Protein AF-A0A2E0NCT2-F1 (afdb_monomer_lite)

Sequence (193 aa):
MASAIIIIVNSLIISSDYIVISWRRGMRSNWHRALLVSFVLIMSSLAGCIGTDDDDELEEGQYGTVMVSTYHVGEIVKAITGDTVNVQMMSQNNIPVHDYTPALEDIVRLGDADLFLYHGLGLEPWVDSTLEGLGSDAPAYAMVHTMPTGEISLDYETMLVDKLCDSLSSPSATVIHMLAEHAEDAEELHGDD

Structure (mmCIF, N/CA/C/O backbone):
data_AF-A0A2E0NCT2-F1
#
_entry.id   AF-A0A2E0NCT2-F1
#
loop_
_atom_site.group_PDB
_atom_site.id
_atom_site.type_symbol
_atom_site.label_atom_id
_atom_site.label_alt_id
_atom_site.label_comp_id
_atom_site.label_asym_id
_atom_site.label_entity_id
_atom_site.label_seq_id
_atom_site.pdbx_PDB_ins_code
_atom_site.Cartn_x
_atom_site.Cartn_y
_atom_site.Cartn_z
_atom_site.occupancy
_atom_site.B_iso_or_equiv
_atom_site.auth_seq_id
_atom_site.auth_comp_id
_atom_site.auth_asym_id
_atom_site.auth_atom_id
_atom_site.pdbx_PDB_model_num
ATOM 1 N N . MET A 1 1 ? -35.248 39.992 80.273 1.00 54.47 1 MET A N 1
ATOM 2 C CA . MET A 1 1 ? -34.996 38.910 79.291 1.00 54.47 1 MET A CA 1
ATOM 3 C C . MET A 1 1 ? -35.381 39.281 77.849 1.00 54.47 1 MET A C 1
ATOM 5 O O . MET A 1 1 ? -34.760 38.752 76.942 1.00 54.47 1 MET A O 1
ATOM 9 N N . ALA A 1 2 ? -36.301 40.228 77.602 1.00 50.19 2 ALA A N 1
ATOM 10 C CA . ALA A 1 2 ? -36.718 40.607 76.240 1.00 50.19 2 ALA A CA 1
ATOM 11 C C . ALA A 1 2 ? -35.660 41.356 75.385 1.00 50.19 2 ALA A C 1
ATOM 13 O O . ALA A 1 2 ? -35.602 41.144 74.179 1.00 50.19 2 ALA A O 1
ATOM 14 N N . SER A 1 3 ? -34.775 42.177 75.972 1.00 54.31 3 SER A N 1
ATOM 15 C CA . SER A 1 3 ? -33.798 42.971 75.190 1.00 54.31 3 SER A CA 1
ATOM 16 C C . SER A 1 3 ? -32.629 42.174 74.597 1.00 54.31 3 SER A C 1
ATOM 18 O O . SER A 1 3 ? -32.049 42.610 73.609 1.00 54.31 3 SER A O 1
ATOM 20 N N . ALA A 1 4 ? -32.283 41.008 75.153 1.00 52.19 4 ALA A N 1
ATOM 21 C CA . ALA A 1 4 ? -31.179 40.186 74.640 1.00 52.19 4 ALA A CA 1
ATOM 22 C C . ALA A 1 4 ? -31.567 39.405 73.370 1.00 52.19 4 ALA A C 1
ATOM 24 O O . ALA A 1 4 ? -30.729 39.166 72.506 1.00 52.19 4 ALA A O 1
ATOM 25 N N . ILE A 1 5 ? -32.850 39.059 73.223 1.00 54.47 5 ILE A N 1
ATOM 26 C CA . ILE A 1 5 ? -33.364 38.289 72.081 1.00 54.47 5 ILE A CA 1
ATOM 27 C C . ILE A 1 5 ? -33.451 39.170 70.824 1.00 54.47 5 ILE A C 1
ATOM 29 O O . ILE A 1 5 ? -33.100 38.725 69.736 1.00 54.47 5 ILE A O 1
ATOM 33 N N . ILE A 1 6 ? -33.822 40.446 70.969 1.00 55.72 6 ILE A N 1
ATOM 34 C CA . ILE A 1 6 ? -33.951 41.383 69.839 1.00 55.72 6 ILE A CA 1
ATOM 35 C C . ILE A 1 6 ? -32.588 41.681 69.189 1.00 55.72 6 ILE A C 1
ATOM 37 O O . ILE A 1 6 ? -32.499 41.760 67.967 1.00 55.72 6 ILE A O 1
ATOM 41 N N . ILE A 1 7 ? -31.511 41.784 69.976 1.00 57.84 7 ILE A N 1
ATOM 42 C CA . ILE A 1 7 ? -30.158 42.060 69.456 1.00 57.84 7 ILE A CA 1
ATOM 43 C C . ILE A 1 7 ? -29.612 40.863 68.660 1.00 57.84 7 ILE A C 1
ATOM 45 O O . ILE A 1 7 ? -28.997 41.050 67.612 1.00 57.84 7 ILE A O 1
ATOM 49 N N . ILE A 1 8 ? -29.880 39.633 69.112 1.00 57.81 8 ILE A N 1
ATOM 50 C CA . ILE A 1 8 ? -29.436 38.410 68.424 1.00 57.81 8 ILE A CA 1
ATOM 51 C C . ILE A 1 8 ? -30.185 38.234 67.095 1.00 57.81 8 ILE A C 1
ATOM 53 O O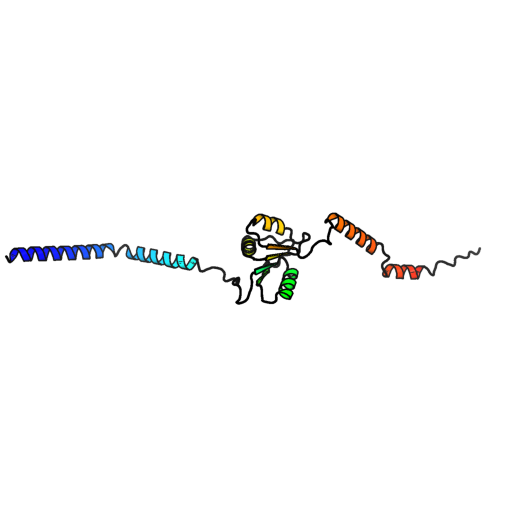 . ILE A 1 8 ? -29.559 37.951 66.075 1.00 57.81 8 ILE A O 1
ATOM 57 N N . VAL A 1 9 ? -31.501 38.474 67.079 1.00 58.38 9 VAL A N 1
ATOM 58 C CA . VAL A 1 9 ? -32.315 38.371 65.856 1.00 58.38 9 VAL A CA 1
ATOM 59 C C . VAL A 1 9 ? -31.920 39.444 64.833 1.00 58.38 9 VAL A C 1
ATOM 61 O O . VAL A 1 9 ? -31.777 39.129 63.654 1.00 58.38 9 VAL A O 1
ATOM 64 N N . ASN A 1 10 ? -31.649 40.682 65.263 1.00 56.19 10 ASN A N 1
ATOM 65 C CA . ASN A 1 10 ? -31.271 41.761 64.344 1.00 56.19 10 ASN A CA 1
ATOM 66 C C . ASN A 1 10 ? -29.859 41.563 63.747 1.00 56.19 10 ASN A C 1
ATOM 68 O O . ASN A 1 10 ? -29.653 41.823 62.565 1.00 56.19 10 ASN A O 1
ATOM 72 N N . SER A 1 11 ? -28.900 41.025 64.514 1.00 58.47 11 SER A N 1
ATOM 73 C CA . SER A 1 11 ? -27.557 40.684 64.002 1.00 58.47 11 SER A CA 1
ATOM 74 C C . SER A 1 11 ? -27.558 39.514 63.007 1.00 58.47 11 SER A C 1
ATOM 76 O O . SER A 1 11 ? -26.768 39.511 62.062 1.00 58.47 11 SER A O 1
ATOM 78 N N . LEU A 1 12 ? -28.452 38.533 63.179 1.00 56.06 12 LEU A N 1
ATOM 79 C CA . LEU A 1 12 ? -28.616 37.412 62.243 1.00 56.06 12 LEU A CA 1
ATOM 80 C C . LEU A 1 12 ? -29.245 37.851 60.911 1.00 56.06 12 LEU A C 1
ATOM 82 O O . LEU A 1 12 ? -28.813 37.390 59.855 1.00 56.06 12 LEU A O 1
ATOM 86 N N . ILE A 1 13 ? -30.204 38.783 60.947 1.00 59.16 13 ILE A N 1
ATOM 87 C CA . ILE A 1 13 ? -30.835 39.351 59.743 1.00 59.16 13 ILE A CA 1
ATOM 88 C C . ILE A 1 13 ? -29.822 40.186 58.945 1.00 59.16 13 ILE A C 1
ATOM 90 O O . ILE A 1 13 ? -29.679 39.988 57.740 1.00 59.16 13 ILE A O 1
ATOM 94 N N . ILE A 1 14 ? -29.024 41.025 59.619 1.00 58.69 14 ILE A N 1
ATOM 95 C CA . ILE A 1 14 ? -27.969 41.820 58.969 1.00 58.69 14 ILE A CA 1
ATOM 96 C C . ILE A 1 14 ? -26.921 40.902 58.309 1.00 58.69 14 ILE A C 1
ATOM 98 O O . ILE A 1 14 ? -26.532 41.137 57.169 1.00 58.69 14 ILE A O 1
ATOM 102 N N . SER A 1 15 ? -26.502 39.810 58.957 1.00 57.47 15 SER A N 1
ATOM 103 C CA . SER A 1 15 ? -25.555 38.846 58.366 1.00 57.47 15 SER A CA 1
ATOM 104 C C . SER A 1 15 ? -26.093 38.187 57.083 1.00 57.47 15 SER A C 1
ATOM 106 O O . SER A 1 15 ? -25.375 38.076 56.086 1.00 57.47 15 SER A O 1
ATOM 108 N N . SER A 1 16 ? -27.380 37.819 57.068 1.00 55.72 16 SER A N 1
ATOM 109 C CA . SER A 1 16 ? -28.039 37.212 55.904 1.00 55.72 16 SER A CA 1
ATOM 110 C C . SER A 1 16 ? -28.132 38.181 54.719 1.00 55.72 16 SER A C 1
ATOM 112 O O . SER A 1 16 ? -27.817 37.812 53.586 1.00 55.72 16 SER A O 1
ATOM 114 N N . ASP A 1 17 ? -28.484 39.443 54.970 1.00 56.94 17 ASP A N 1
ATOM 115 C CA . ASP A 1 17 ? -28.609 40.449 53.913 1.00 56.94 17 ASP A CA 1
ATOM 116 C C . ASP A 1 17 ? -27.245 40.857 53.330 1.00 56.94 17 ASP A C 1
ATOM 118 O O . ASP A 1 17 ? -27.113 41.022 52.114 1.00 56.94 17 ASP A O 1
ATOM 122 N N . TYR A 1 18 ? -26.188 40.937 54.148 1.00 55.91 18 TYR A N 1
ATOM 123 C CA . TYR A 1 18 ? -24.826 41.204 53.664 1.00 55.91 18 TYR A CA 1
ATOM 124 C C . TYR A 1 18 ? -24.269 40.061 52.796 1.00 55.91 18 TYR A C 1
ATOM 126 O O . TYR A 1 18 ? -23.607 40.325 51.787 1.00 55.91 18 TYR A O 1
ATOM 134 N N . ILE A 1 19 ? -24.573 38.801 53.128 1.00 57.25 19 ILE A N 1
ATOM 135 C CA . ILE A 1 19 ? -24.168 37.624 52.340 1.00 57.25 19 ILE A CA 1
ATOM 136 C C . ILE A 1 19 ? -24.881 37.602 50.980 1.00 57.25 19 ILE A C 1
ATOM 138 O O . ILE A 1 19 ? -24.233 37.413 49.947 1.00 57.25 19 ILE A O 1
ATOM 142 N N . VAL A 1 20 ? -26.190 37.873 50.946 1.00 58.41 20 VAL A N 1
ATOM 143 C CA . VAL A 1 20 ? -26.976 37.890 49.700 1.00 58.41 20 VAL A CA 1
ATOM 144 C C . VAL A 1 20 ? -26.597 39.081 48.807 1.00 58.41 20 VAL A C 1
ATOM 146 O O . VAL A 1 20 ? -26.480 38.928 47.589 1.00 58.41 20 VAL A O 1
ATOM 149 N N . ILE A 1 21 ? -26.328 40.263 49.377 1.00 54.94 21 ILE A N 1
ATOM 150 C CA . ILE A 1 21 ? -25.891 41.452 48.619 1.00 54.94 21 ILE A CA 1
ATOM 151 C C . ILE A 1 21 ? -24.463 41.278 48.065 1.00 54.94 21 ILE A C 1
ATOM 153 O O . ILE A 1 21 ? -24.199 41.711 46.938 1.00 54.94 21 ILE A O 1
ATOM 157 N N . SER A 1 22 ? -23.565 40.615 48.806 1.00 50.16 22 SER A N 1
ATOM 158 C CA . SER A 1 22 ? -22.213 40.239 48.355 1.00 50.16 22 SER A CA 1
ATOM 159 C C . SER A 1 22 ? -22.260 39.297 47.143 1.00 50.16 22 SER A C 1
ATOM 161 O O . SER A 1 22 ? -21.662 39.587 46.101 1.00 50.16 22 SER A O 1
ATOM 163 N N . TRP A 1 23 ? -23.084 38.245 47.209 1.00 48.25 23 TRP A N 1
ATOM 164 C CA . TRP A 1 23 ? -23.316 37.333 46.084 1.00 48.25 23 TRP A CA 1
ATOM 165 C C . TRP A 1 23 ? -23.934 38.052 44.873 1.00 48.25 23 TRP A C 1
ATOM 167 O O . TRP A 1 23 ? -23.490 37.878 43.735 1.00 48.25 23 TRP A O 1
ATOM 177 N N . ARG A 1 24 ? -24.910 38.941 45.096 1.00 49.47 24 ARG A N 1
ATOM 178 C CA . ARG A 1 24 ? -25.623 39.652 44.020 1.00 49.47 24 ARG A CA 1
ATOM 179 C C . ARG A 1 24 ? -24.770 40.706 43.297 1.00 49.47 24 ARG A C 1
ATOM 181 O O . ARG A 1 24 ? -25.038 40.998 42.131 1.00 49.47 24 ARG A O 1
ATOM 188 N N . ARG A 1 25 ? -23.739 41.270 43.943 1.00 51.50 25 ARG A N 1
ATOM 189 C CA . ARG A 1 25 ? -22.799 42.229 43.322 1.00 51.50 25 ARG A CA 1
ATOM 190 C C . ARG A 1 25 ? -21.646 41.558 42.562 1.00 51.50 25 ARG A C 1
ATOM 192 O O . ARG A 1 25 ? -21.194 42.135 41.577 1.00 51.50 25 ARG A O 1
ATOM 199 N N . GLY A 1 26 ? -21.220 40.350 42.943 1.00 50.41 26 GLY A N 1
ATOM 200 C CA . GLY A 1 26 ? -20.154 39.606 42.248 1.00 50.41 26 GLY A CA 1
ATOM 201 C C . GLY A 1 26 ? -20.587 38.914 40.946 1.00 50.41 26 GLY A C 1
ATOM 202 O O . GLY A 1 26 ? -19.778 38.739 40.036 1.00 50.41 26 GLY A O 1
ATOM 203 N N . MET A 1 27 ? -21.871 38.562 40.814 1.00 56.78 27 MET A N 1
ATOM 204 C CA . MET A 1 27 ? -22.361 37.765 39.677 1.00 56.78 27 MET A CA 1
ATOM 205 C C . MET A 1 27 ? -22.641 38.551 38.385 1.00 56.78 27 MET A C 1
ATOM 207 O O . MET A 1 27 ? -22.697 37.942 37.324 1.00 56.78 27 MET A O 1
ATOM 211 N N . ARG A 1 28 ? -22.783 39.885 38.399 1.00 57.44 28 ARG A N 1
ATOM 212 C CA . ARG A 1 28 ? -23.141 40.641 37.172 1.00 57.44 28 ARG A CA 1
ATOM 213 C C . ARG A 1 28 ? -21.976 40.900 36.205 1.00 57.44 28 ARG A C 1
ATOM 215 O O . ARG A 1 28 ? -22.230 41.116 35.029 1.00 57.44 28 ARG A O 1
ATOM 222 N N . SER A 1 29 ? -20.727 40.877 36.671 1.00 59.81 29 SER A N 1
ATOM 223 C CA . SER A 1 29 ? -19.541 41.171 35.837 1.00 59.81 29 SER A CA 1
ATOM 224 C C . SER A 1 29 ? -18.949 39.917 35.176 1.00 59.81 29 SER A C 1
ATOM 226 O O . SER A 1 29 ? -18.454 39.957 34.052 1.00 59.81 29 SER A O 1
ATOM 228 N N . ASN A 1 30 ? -19.058 38.767 35.847 1.00 61.66 30 ASN A N 1
ATOM 229 C CA . ASN A 1 30 ? -18.375 37.541 35.430 1.00 61.66 30 ASN A CA 1
ATOM 230 C C . ASN A 1 30 ? -19.295 36.508 34.760 1.00 61.66 30 ASN A C 1
ATOM 232 O O . ASN A 1 30 ? -18.791 35.508 34.258 1.00 61.66 30 ASN A O 1
ATOM 236 N N . TRP A 1 31 ? -20.614 36.733 34.695 1.00 78.25 31 TRP A N 1
ATOM 237 C CA . TRP A 1 31 ? -21.531 35.773 34.062 1.00 78.25 31 TRP A CA 1
ATOM 238 C C . TRP A 1 31 ? -21.280 35.646 32.556 1.00 78.25 31 TRP A C 1
ATOM 240 O O . TRP A 1 31 ? -21.249 34.542 32.024 1.00 78.25 31 TRP A O 1
ATOM 250 N N . HIS A 1 32 ? -20.976 36.754 31.875 1.00 79.19 32 HIS A N 1
ATOM 251 C CA . HIS A 1 32 ? -20.562 36.706 30.471 1.00 79.19 32 HIS A CA 1
ATOM 252 C C . HIS A 1 32 ? -19.259 35.915 30.282 1.00 79.19 32 HIS A C 1
ATOM 254 O O . HIS A 1 32 ? -19.123 35.188 29.305 1.00 79.19 32 HIS A O 1
ATOM 260 N N . ARG A 1 33 ? -18.330 35.982 31.247 1.00 82.19 33 ARG A N 1
ATOM 261 C CA . ARG A 1 33 ? -17.081 35.201 31.221 1.00 82.19 33 ARG A CA 1
ATOM 262 C C . ARG A 1 33 ? -17.359 33.707 31.418 1.00 82.19 33 ARG A C 1
ATOM 264 O O . ARG A 1 33 ? -16.774 32.897 30.714 1.00 82.19 33 ARG A O 1
ATOM 271 N N . ALA A 1 34 ? -18.290 33.350 32.304 1.00 84.69 34 ALA A N 1
ATOM 272 C CA . ALA A 1 34 ? -18.722 31.964 32.495 1.00 84.69 34 ALA A CA 1
ATOM 273 C C . ALA A 1 34 ? -19.429 31.392 31.251 1.00 84.69 34 ALA A C 1
ATOM 275 O O . ALA A 1 34 ? -19.157 30.259 30.860 1.00 84.69 34 ALA A O 1
ATOM 276 N N . LEU A 1 35 ? -20.277 32.188 30.588 1.00 89.88 35 LEU A N 1
ATOM 277 C CA . LEU A 1 35 ? -20.930 31.793 29.335 1.00 89.88 35 LEU A CA 1
ATOM 278 C C . LEU A 1 35 ? -19.921 31.606 28.195 1.00 89.88 35 LEU A C 1
ATOM 280 O O . LEU A 1 35 ? -20.013 30.623 27.466 1.00 89.88 35 LEU A O 1
ATOM 284 N N . LEU A 1 36 ? -18.933 32.499 28.073 1.00 89.88 36 LEU A N 1
ATOM 285 C CA . LEU A 1 36 ? -17.878 32.368 27.064 1.00 89.88 36 LEU A CA 1
ATOM 286 C C . LEU A 1 36 ? -17.017 31.119 27.288 1.00 89.88 36 LEU A C 1
ATOM 288 O O . LEU A 1 36 ? -16.750 30.398 26.334 1.00 89.88 36 LEU A O 1
ATOM 292 N N . VAL A 1 37 ? -16.632 30.818 28.533 1.00 91.44 37 VAL A N 1
ATOM 293 C CA . VAL A 1 37 ? -15.856 29.604 28.846 1.00 91.44 37 VAL A CA 1
ATOM 294 C C . VAL A 1 37 ? -16.663 28.340 28.544 1.00 91.44 37 VAL A C 1
ATOM 296 O O . VAL A 1 37 ? -16.136 27.417 27.931 1.00 91.44 37 VAL A O 1
ATOM 299 N N . SER A 1 38 ? -17.950 28.308 28.899 1.00 89.94 38 SER A N 1
ATOM 300 C CA . SER A 1 38 ? -18.823 27.174 28.573 1.00 89.94 38 SER A CA 1
ATOM 301 C C . SER A 1 38 ? -18.977 26.977 27.064 1.00 89.94 38 SER A C 1
ATOM 303 O O . SER A 1 38 ? -18.962 25.842 26.601 1.00 89.94 38 SER A O 1
ATOM 305 N N . PHE A 1 39 ? -19.116 28.058 26.294 1.00 90.56 39 PHE A N 1
ATOM 306 C CA . PHE A 1 39 ? -19.247 27.985 24.839 1.00 90.56 39 PHE A CA 1
ATOM 307 C C . PHE A 1 39 ? -17.967 27.472 24.168 1.00 90.56 39 PHE A C 1
ATOM 309 O O . PHE A 1 39 ? -18.041 26.623 23.285 1.00 90.56 39 PHE A O 1
ATOM 316 N N . VAL A 1 40 ? -16.796 27.932 24.625 1.00 91.75 40 VAL A N 1
ATOM 317 C CA . VAL A 1 40 ? -15.497 27.446 24.132 1.00 91.75 40 VAL A CA 1
ATOM 318 C C . VAL A 1 40 ? -15.318 25.958 24.433 1.00 91.75 40 VAL A C 1
ATOM 320 O O . VAL A 1 40 ? -14.922 25.215 23.545 1.00 91.75 40 VAL A O 1
ATOM 323 N N . LEU A 1 41 ? -15.672 25.500 25.639 1.00 88.38 41 LEU A N 1
ATOM 324 C CA . LEU A 1 41 ? -15.583 24.079 25.993 1.00 88.38 41 LEU A CA 1
ATOM 325 C C . LEU A 1 41 ? -16.508 23.204 25.135 1.00 88.38 41 LEU A C 1
ATOM 327 O O . LEU A 1 41 ? -16.081 22.154 24.670 1.00 88.38 41 LEU A O 1
ATOM 331 N N . ILE A 1 42 ? -17.739 23.655 24.873 1.00 89.31 42 ILE A N 1
ATOM 332 C CA . ILE A 1 42 ? -18.694 22.934 24.016 1.00 89.31 42 ILE A CA 1
ATOM 333 C C . ILE A 1 42 ? -18.200 22.877 22.562 1.00 89.31 42 ILE A C 1
ATOM 335 O O . ILE A 1 42 ? -18.275 21.827 21.932 1.00 89.31 42 ILE A O 1
ATOM 339 N N . MET A 1 43 ? -17.661 23.980 22.031 1.00 83.75 43 MET A N 1
ATOM 340 C CA . MET A 1 43 ? -17.136 24.017 20.661 1.00 83.75 43 MET A CA 1
ATOM 341 C C . MET A 1 43 ? -15.852 23.196 20.495 1.00 83.75 43 MET A C 1
ATOM 343 O O . MET A 1 43 ? -15.690 22.533 19.474 1.00 83.75 43 MET A O 1
ATOM 347 N N . SER A 1 44 ? -14.974 23.158 21.503 1.00 82.69 44 SER A N 1
ATOM 348 C CA . SER A 1 44 ? -13.809 22.262 21.506 1.00 82.69 44 SER A CA 1
ATOM 349 C C . SER A 1 44 ? -14.203 20.784 21.482 1.00 82.69 44 SER A C 1
ATOM 351 O O . SER A 1 44 ? -13.498 19.994 20.866 1.00 82.69 44 SER A O 1
ATOM 353 N N . SER A 1 45 ? -15.326 20.400 22.101 1.00 79.88 45 SER A N 1
ATOM 354 C CA . SER A 1 45 ? -15.833 19.023 22.017 1.00 79.88 45 SER A CA 1
ATOM 355 C C . SER A 1 45 ? -16.377 18.664 20.631 1.00 79.88 45 SER A C 1
ATOM 357 O O . SER A 1 45 ? -16.378 17.491 20.276 1.00 79.88 45 SER A O 1
ATOM 359 N N . LEU A 1 46 ? -16.810 19.649 19.837 1.00 70.44 46 LEU A N 1
ATOM 360 C CA . LEU A 1 46 ? -17.323 19.420 18.483 1.00 70.44 46 LEU A CA 1
ATOM 361 C C . LEU A 1 46 ? -16.207 19.293 17.435 1.00 70.44 46 LEU A C 1
ATOM 363 O O . LEU A 1 46 ? -16.377 18.584 16.449 1.00 70.44 46 LEU A O 1
ATOM 367 N N . ALA A 1 47 ? -15.049 19.922 17.665 1.00 69.69 47 ALA A N 1
ATOM 368 C CA . ALA A 1 47 ? -13.898 19.852 16.759 1.00 69.69 47 ALA A CA 1
ATOM 369 C C . ALA A 1 47 ? -13.249 18.453 16.675 1.00 69.69 47 ALA A C 1
ATOM 371 O O . ALA A 1 47 ? -12.439 18.223 15.786 1.00 69.69 47 ALA A O 1
ATOM 372 N N . GLY A 1 48 ? -13.605 17.525 17.573 1.00 62.91 48 GLY A N 1
ATOM 373 C CA . GLY A 1 48 ? -13.171 16.123 17.520 1.00 62.91 48 GLY A CA 1
ATOM 374 C C . GLY A 1 48 ? -14.082 15.193 16.710 1.00 62.91 48 GLY A C 1
ATOM 375 O O . GLY A 1 48 ? -13.726 14.039 16.527 1.00 62.91 48 GLY A O 1
ATOM 376 N N . CYS A 1 49 ? -15.243 15.668 16.242 1.00 65.38 49 CYS A N 1
ATOM 377 C CA . CYS A 1 49 ? -16.207 14.871 15.468 1.00 65.38 49 CYS A CA 1
ATOM 378 C C . CYS A 1 49 ? -16.183 15.206 13.965 1.00 65.38 49 CYS A C 1
ATOM 380 O O . CYS A 1 49 ? -17.062 14.780 13.227 1.00 65.38 49 CYS A O 1
ATOM 382 N N . ILE A 1 50 ? -15.208 16.002 13.516 1.00 60.22 50 ILE A N 1
ATOM 383 C CA . ILE A 1 50 ? -14.949 16.239 12.091 1.00 60.22 50 ILE A CA 1
ATOM 384 C C . ILE A 1 50 ? -13.751 15.378 11.667 1.00 60.22 50 ILE A C 1
ATOM 386 O O . ILE A 1 50 ? -12.696 15.862 11.273 1.00 60.22 50 ILE A O 1
ATOM 390 N N . GLY A 1 51 ? -13.900 14.069 11.866 1.00 51.53 51 GLY A N 1
ATOM 391 C CA . GLY A 1 51 ? -13.160 13.082 11.089 1.00 51.53 51 GLY A CA 1
ATOM 392 C C . GLY A 1 51 ? -13.853 12.970 9.738 1.00 51.53 51 GLY A C 1
ATOM 393 O O . GLY A 1 51 ? -15.077 13.061 9.669 1.00 51.53 51 GLY A O 1
ATOM 394 N N . THR A 1 52 ? -13.084 12.882 8.665 1.00 52.03 52 THR A N 1
ATOM 395 C CA . THR A 1 52 ? -13.589 12.445 7.368 1.00 52.03 52 THR A CA 1
ATOM 396 C C . THR A 1 52 ? -14.220 11.065 7.555 1.00 52.03 52 THR A C 1
ATOM 398 O O . THR A 1 52 ? -13.530 10.124 7.933 1.00 52.03 52 THR A O 1
ATOM 401 N N . ASP A 1 53 ? -15.543 10.985 7.378 1.00 48.06 53 ASP A N 1
ATOM 402 C CA . ASP A 1 53 ? -16.296 9.736 7.217 1.00 48.06 53 ASP A CA 1
ATOM 403 C C . ASP A 1 53 ? -15.883 9.110 5.872 1.00 48.06 53 ASP A C 1
ATOM 405 O O . ASP A 1 53 ? -16.633 9.168 4.899 1.00 48.06 53 ASP A O 1
ATOM 409 N N . ASP A 1 54 ? -14.654 8.609 5.783 1.00 52.88 54 ASP A N 1
ATOM 410 C CA . ASP A 1 54 ? -14.261 7.703 4.712 1.00 52.88 54 ASP A CA 1
ATOM 411 C C . ASP A 1 54 ? -14.379 6.281 5.275 1.00 52.88 54 ASP A C 1
ATOM 413 O O . ASP A 1 54 ? -13.824 5.952 6.323 1.00 52.88 54 ASP A O 1
ATOM 417 N N . ASP A 1 55 ? -15.225 5.496 4.613 1.00 56.44 55 ASP A N 1
ATOM 418 C CA . ASP A 1 55 ? -15.777 4.200 5.006 1.00 56.44 55 ASP A CA 1
ATOM 419 C C . ASP A 1 55 ? -14.712 3.091 5.199 1.00 56.44 55 ASP A C 1
ATOM 421 O O . ASP A 1 55 ? -14.623 2.149 4.412 1.00 56.44 55 ASP A O 1
ATOM 425 N N . ASP A 1 56 ? -13.903 3.179 6.257 1.00 61.06 56 ASP A N 1
ATOM 426 C CA . ASP A 1 56 ? -12.904 2.162 6.629 1.00 61.06 56 ASP A CA 1
ATOM 427 C C . ASP A 1 56 ? -13.382 1.212 7.751 1.00 61.06 56 ASP A C 1
ATOM 429 O O . ASP A 1 56 ? -12.630 0.342 8.200 1.00 61.06 56 ASP A O 1
ATOM 433 N N . GLU A 1 57 ? -14.636 1.326 8.209 1.00 68.19 57 GLU A N 1
ATOM 434 C CA . GLU A 1 57 ? -15.217 0.331 9.117 1.00 68.19 57 GLU A CA 1
ATOM 435 C C . GLU A 1 57 ? -15.521 -0.972 8.364 1.00 68.19 57 GLU A C 1
ATOM 437 O O . GLU A 1 57 ? -16.248 -0.992 7.372 1.00 68.19 57 GLU A O 1
ATOM 442 N N . LEU A 1 58 ? -14.966 -2.079 8.866 1.00 77.00 58 LEU A N 1
ATOM 443 C CA . LEU A 1 58 ? -15.235 -3.418 8.346 1.00 77.00 58 LEU A CA 1
ATOM 444 C C . LEU A 1 58 ? -16.740 -3.720 8.403 1.00 77.00 58 LEU A C 1
ATOM 446 O O . LEU A 1 58 ? -17.360 -3.630 9.467 1.00 77.00 58 LEU A O 1
ATOM 450 N N . GLU A 1 59 ? -17.316 -4.147 7.281 1.00 78.50 59 GLU A N 1
ATOM 451 C CA . GLU A 1 59 ? -18.701 -4.611 7.251 1.00 78.50 59 GLU A CA 1
ATOM 452 C C . GLU A 1 59 ? -18.877 -5.906 8.067 1.00 78.50 59 GLU A C 1
ATOM 454 O O . GLU A 1 59 ? -17.945 -6.698 8.260 1.00 78.50 59 GLU A O 1
ATOM 459 N N . GLU A 1 60 ? -20.102 -6.148 8.551 1.00 76.00 60 GLU A N 1
ATOM 460 C CA . GLU A 1 60 ? -20.432 -7.330 9.353 1.00 76.00 60 GLU A CA 1
ATOM 461 C C . GLU A 1 60 ? -20.131 -8.621 8.569 1.00 76.00 60 GLU A C 1
ATOM 463 O O . GLU A 1 60 ? -20.840 -8.989 7.634 1.00 76.00 60 GLU A O 1
ATOM 468 N N . GLY A 1 61 ? -19.071 -9.328 8.976 1.00 78.12 61 GLY A N 1
ATOM 469 C CA . GLY A 1 61 ? -18.614 -10.565 8.335 1.00 78.12 61 GLY A CA 1
ATOM 470 C C . GLY A 1 61 ? -17.272 -10.471 7.602 1.00 78.12 61 GLY A C 1
ATOM 471 O O . GLY A 1 61 ? -16.811 -11.498 7.103 1.00 78.12 61 GLY A O 1
ATOM 472 N N . GLN A 1 62 ? -16.624 -9.302 7.567 1.00 88.12 62 GLN A N 1
ATOM 473 C CA . GLN A 1 62 ? -15.272 -9.155 7.020 1.00 88.12 62 GLN A CA 1
ATOM 474 C C . GLN A 1 62 ? -14.189 -9.568 8.031 1.00 88.12 62 GLN A C 1
ATOM 476 O O . GLN A 1 62 ? -14.279 -9.276 9.223 1.00 88.12 62 GLN A O 1
ATOM 481 N N . TYR A 1 63 ? -13.152 -10.262 7.553 1.00 90.19 63 TYR A N 1
ATOM 482 C CA . TYR A 1 63 ? -12.069 -10.804 8.385 1.00 90.19 63 TYR A CA 1
ATOM 483 C C . TYR A 1 63 ? -10.911 -9.832 8.639 1.00 90.19 63 TYR A C 1
ATOM 485 O O . TYR A 1 63 ? -10.085 -10.118 9.502 1.00 90.19 63 TYR A O 1
ATOM 493 N N . GLY A 1 64 ? -10.831 -8.734 7.887 1.00 94.62 64 GLY A N 1
ATOM 494 C CA . GLY A 1 64 ? -9.730 -7.776 7.959 1.00 94.62 64 GLY A CA 1
ATOM 495 C C . GLY A 1 64 ? -9.550 -6.985 6.666 1.00 94.62 64 GLY A C 1
ATOM 496 O O . GLY A 1 64 ? -10.345 -7.124 5.727 1.00 94.62 64 GLY A O 1
ATOM 497 N N . THR A 1 65 ? -8.483 -6.190 6.620 1.00 96.81 65 THR A N 1
ATOM 498 C CA . THR A 1 65 ? -8.146 -5.299 5.504 1.00 96.81 65 THR A CA 1
ATOM 499 C C . THR A 1 65 ? -6.913 -5.791 4.750 1.00 96.81 65 THR A C 1
ATOM 501 O O . THR A 1 65 ? -5.833 -5.968 5.314 1.00 96.81 65 THR A O 1
ATOM 504 N N . VAL A 1 66 ? -7.065 -5.972 3.436 1.00 97.88 66 VAL A N 1
ATOM 505 C CA . VAL A 1 66 ? -5.978 -6.279 2.502 1.00 97.88 66 VAL A CA 1
ATOM 506 C C . VAL A 1 66 ? -5.719 -5.060 1.626 1.00 97.88 66 VAL A C 1
ATOM 508 O O . VAL A 1 66 ? -6.549 -4.694 0.792 1.00 97.88 66 VAL A O 1
ATOM 511 N N . MET A 1 67 ? -4.547 -4.451 1.772 1.00 97.69 67 MET A N 1
ATOM 512 C CA . MET A 1 67 ? -4.109 -3.371 0.896 1.00 97.69 67 MET A CA 1
ATOM 513 C C . MET A 1 67 ? -3.373 -3.908 -0.328 1.00 97.69 67 MET A C 1
ATOM 515 O O . MET A 1 67 ? -2.581 -4.846 -0.240 1.00 97.69 67 MET A O 1
ATOM 519 N N . VAL A 1 68 ? -3.613 -3.291 -1.485 1.00 97.94 68 VAL A N 1
ATOM 520 C CA . VAL A 1 68 ? -3.010 -3.688 -2.760 1.00 97.94 68 VAL A CA 1
ATOM 521 C C . VAL A 1 68 ? -2.370 -2.511 -3.493 1.00 97.94 68 VAL A C 1
ATOM 523 O O . VAL A 1 68 ? -2.892 -1.395 -3.491 1.00 97.94 68 VAL A O 1
ATOM 526 N N . SER A 1 69 ? -1.236 -2.742 -4.155 1.00 97.00 69 SER A N 1
ATOM 527 C CA . SER A 1 69 ? -0.520 -1.682 -4.887 1.00 97.00 69 SER A CA 1
ATOM 528 C C . SER A 1 69 ? -1.142 -1.335 -6.245 1.00 97.00 69 SER A C 1
ATOM 530 O O . SER A 1 69 ? -1.059 -0.194 -6.697 1.00 97.00 69 SER A O 1
ATOM 532 N N . THR A 1 70 ? -1.750 -2.316 -6.918 1.00 95.81 70 THR A N 1
ATOM 533 C CA . THR A 1 70 ? -2.293 -2.176 -8.273 1.00 95.81 70 THR A CA 1
ATOM 534 C C . THR A 1 70 ? -3.676 -2.797 -8.382 1.00 95.81 70 THR A C 1
ATOM 536 O O . THR A 1 70 ? -3.995 -3.777 -7.708 1.00 95.81 70 THR A O 1
ATOM 539 N N . TYR A 1 71 ? -4.478 -2.257 -9.301 1.00 94.94 71 TYR A N 1
ATOM 540 C CA . TYR A 1 71 ? -5.826 -2.750 -9.570 1.00 94.94 71 TYR A CA 1
ATOM 541 C C . TYR A 1 71 ? -5.833 -4.242 -9.927 1.00 94.94 71 TYR A C 1
ATOM 543 O O . TYR A 1 71 ? -6.646 -4.991 -9.404 1.00 94.94 71 TYR A O 1
ATOM 551 N N . HIS A 1 72 ? -4.880 -4.706 -10.742 1.00 94.81 72 HIS A N 1
ATOM 552 C CA . HIS A 1 72 ? -4.796 -6.116 -11.135 1.00 94.81 72 HIS A CA 1
ATOM 553 C C . HIS A 1 72 ? -4.631 -7.057 -9.936 1.00 94.81 72 HIS A C 1
ATOM 555 O O . HIS A 1 72 ? -5.287 -8.094 -9.882 1.00 94.81 72 HIS A O 1
ATOM 561 N N . VAL A 1 73 ? -3.788 -6.687 -8.966 1.00 96.62 73 VAL A N 1
ATOM 562 C CA . VAL A 1 73 ? -3.639 -7.453 -7.722 1.00 96.62 73 VAL A CA 1
ATOM 563 C C . VAL A 1 73 ? -4.947 -7.419 -6.933 1.00 96.62 73 VAL A C 1
ATOM 565 O O . VAL A 1 73 ? -5.420 -8.468 -6.506 1.00 96.62 73 VAL A O 1
ATOM 568 N N . GLY A 1 74 ? -5.576 -6.247 -6.819 1.00 96.69 74 GLY A N 1
ATOM 569 C CA . GLY A 1 74 ? -6.873 -6.086 -6.158 1.00 96.69 74 GLY A CA 1
ATOM 570 C C . GLY A 1 74 ? -7.971 -6.979 -6.722 1.00 96.69 74 GLY A C 1
ATOM 571 O O . GLY A 1 74 ? -8.666 -7.646 -5.962 1.00 96.69 74 GLY A O 1
ATOM 572 N N . GLU A 1 75 ? -8.107 -7.053 -8.043 1.00 96.75 75 GLU A N 1
ATOM 573 C CA . GLU A 1 75 ? -9.143 -7.880 -8.669 1.00 96.75 75 GLU A CA 1
ATOM 574 C C . GLU A 1 75 ? -8.878 -9.377 -8.495 1.00 96.75 75 GLU A C 1
ATOM 576 O O . GLU A 1 75 ? -9.822 -10.144 -8.319 1.00 96.75 75 GLU A O 1
ATOM 581 N N . ILE A 1 76 ? -7.610 -9.802 -8.480 1.00 96.38 76 ILE A N 1
ATOM 582 C CA . ILE A 1 76 ? -7.252 -11.189 -8.155 1.00 96.38 76 ILE A CA 1
ATOM 583 C C . ILE A 1 76 ? -7.649 -11.509 -6.711 1.00 96.38 76 ILE A C 1
ATOM 585 O O . ILE A 1 76 ? -8.264 -12.547 -6.469 1.00 96.38 76 ILE A O 1
ATOM 589 N N . VAL A 1 77 ? -7.337 -10.619 -5.764 1.00 96.81 77 VAL A N 1
ATOM 590 C CA . VAL A 1 77 ? -7.708 -10.793 -4.352 1.00 96.81 77 VAL A CA 1
ATOM 591 C C . VAL A 1 77 ? -9.224 -10.897 -4.221 1.00 96.81 77 VAL A C 1
ATOM 593 O O . VAL A 1 77 ? -9.707 -11.910 -3.725 1.00 96.81 77 VAL A O 1
ATOM 596 N N . LYS A 1 78 ? -9.978 -9.933 -4.762 1.00 96.25 78 LYS A N 1
ATOM 597 C CA . LYS A 1 78 ? -11.450 -9.944 -4.734 1.00 96.25 78 LYS A CA 1
ATOM 598 C C . LYS A 1 78 ? -12.044 -11.194 -5.379 1.00 96.25 78 LYS A C 1
ATOM 600 O O . LYS A 1 78 ? -13.008 -11.746 -4.860 1.00 96.25 78 LYS A O 1
ATOM 605 N N . ALA A 1 79 ? -11.474 -11.677 -6.484 1.00 96.75 79 ALA A N 1
ATOM 606 C CA . ALA A 1 79 ? -11.943 -12.901 -7.132 1.00 96.75 79 ALA A CA 1
ATOM 607 C C . ALA A 1 79 ? -11.773 -14.151 -6.246 1.00 96.75 79 ALA A C 1
ATOM 609 O O . ALA A 1 79 ? -12.544 -15.100 -6.377 1.00 96.75 79 ALA A O 1
ATOM 610 N N . ILE A 1 80 ? -10.776 -14.159 -5.355 1.00 95.69 80 ILE A N 1
ATOM 611 C CA . ILE A 1 80 ? -10.512 -15.259 -4.419 1.00 95.69 80 ILE A CA 1
ATOM 612 C C . ILE A 1 80 ? -11.352 -15.117 -3.145 1.00 95.69 80 ILE A C 1
ATOM 614 O O . ILE A 1 80 ? -11.906 -16.103 -2.662 1.00 95.69 80 ILE A O 1
ATOM 618 N N . THR A 1 81 ? -11.423 -13.912 -2.583 1.00 94.50 81 THR A N 1
ATOM 619 C CA . THR A 1 81 ? -12.012 -13.660 -1.261 1.00 94.50 81 THR A CA 1
ATOM 620 C C . THR A 1 81 ? -13.502 -13.352 -1.317 1.00 94.50 81 THR A C 1
ATOM 622 O O . THR A 1 81 ? -14.186 -13.481 -0.300 1.00 94.50 81 THR A O 1
ATOM 625 N N . GLY A 1 82 ? -14.018 -12.923 -2.472 1.00 92.62 82 GLY A N 1
ATOM 626 C CA . GLY A 1 82 ? -15.327 -12.282 -2.545 1.00 92.62 82 GLY A CA 1
ATOM 627 C C . GLY A 1 82 ? -15.395 -11.116 -1.556 1.00 92.62 82 GLY A C 1
ATOM 628 O O . GLY A 1 82 ? -14.415 -10.390 -1.385 1.00 92.62 82 GLY A O 1
ATOM 629 N N . ASP A 1 83 ? -16.509 -11.022 -0.833 1.00 91.25 83 ASP A N 1
ATOM 630 C CA . ASP A 1 83 ? -16.801 -9.917 0.093 1.00 91.25 83 ASP A CA 1
ATOM 631 C C . ASP A 1 83 ? -16.269 -10.149 1.522 1.00 91.25 83 ASP A C 1
ATOM 633 O O . ASP A 1 83 ? -16.596 -9.415 2.448 1.00 91.25 83 ASP A O 1
ATOM 637 N N . THR A 1 84 ? -15.464 -11.196 1.732 1.00 94.38 84 THR A N 1
ATOM 638 C CA . THR A 1 84 ? -15.030 -11.621 3.078 1.00 94.38 84 THR A CA 1
ATOM 639 C C . THR A 1 84 ? -13.860 -10.819 3.652 1.00 94.38 84 THR A C 1
ATOM 641 O O . THR A 1 84 ? -13.529 -10.980 4.826 1.00 94.38 84 THR A O 1
ATOM 644 N N . VAL A 1 85 ? -13.221 -9.960 2.858 1.00 95.25 85 VAL A N 1
ATOM 645 C CA . VAL A 1 85 ? -12.159 -9.044 3.305 1.00 95.25 85 VAL A CA 1
ATOM 646 C C . VAL A 1 85 ? -12.372 -7.673 2.679 1.00 95.25 85 VAL A C 1
ATOM 648 O O . VAL A 1 85 ? -12.874 -7.574 1.557 1.00 95.25 85 VAL A O 1
ATOM 651 N N . ASN A 1 86 ? -11.948 -6.624 3.377 1.00 95.75 86 ASN A N 1
ATOM 652 C CA . ASN A 1 86 ? -11.931 -5.278 2.828 1.00 95.75 86 ASN A CA 1
ATOM 653 C C . ASN A 1 86 ? -10.686 -5.108 1.946 1.00 95.75 86 ASN A C 1
ATOM 655 O O . ASN A 1 86 ? -9.562 -5.151 2.444 1.00 95.75 86 ASN A O 1
ATOM 659 N N . VAL A 1 87 ? -10.861 -4.953 0.631 1.00 96.19 87 VAL A N 1
ATOM 660 C CA . VAL A 1 87 ? -9.740 -4.770 -0.306 1.00 96.19 87 VAL A CA 1
ATOM 661 C C . VAL A 1 87 ? -9.577 -3.293 -0.627 1.00 96.19 87 VAL A C 1
ATOM 663 O O . VAL A 1 87 ? -10.418 -2.709 -1.310 1.00 96.19 87 VAL A O 1
ATOM 666 N N . GLN A 1 88 ? -8.452 -2.716 -0.213 1.00 96.38 88 GLN A N 1
ATOM 667 C CA . GLN A 1 88 ? -8.162 -1.299 -0.395 1.00 96.38 88 GLN A CA 1
ATOM 668 C C . GLN A 1 88 ? -6.976 -1.057 -1.324 1.00 96.38 88 GLN A C 1
ATOM 670 O O . GLN A 1 88 ? -5.967 -1.754 -1.285 1.00 96.38 88 GLN A O 1
ATOM 675 N N . MET A 1 89 ? -7.063 -0.013 -2.142 1.00 96.25 89 MET A N 1
ATOM 676 C CA . MET A 1 89 ? -5.947 0.430 -2.976 1.00 96.25 89 MET A CA 1
ATOM 677 C C . MET A 1 89 ? -4.975 1.297 -2.169 1.00 96.25 89 MET A C 1
ATOM 679 O O . MET A 1 89 ? -5.401 2.177 -1.417 1.00 96.25 89 MET A O 1
ATOM 683 N N . MET A 1 90 ? -3.672 1.090 -2.380 1.00 95.69 90 MET A N 1
ATOM 684 C CA . MET A 1 90 ? -2.625 1.950 -1.827 1.00 95.69 90 MET A CA 1
ATOM 685 C C . MET A 1 90 ? -2.696 3.356 -2.422 1.00 95.69 90 MET A C 1
ATOM 687 O O . MET A 1 90 ? -2.719 4.329 -1.687 1.00 95.69 90 MET A O 1
ATOM 691 N N . SER A 1 91 ? -2.754 3.465 -3.752 1.00 94.62 91 SER A N 1
ATOM 692 C CA . SER A 1 91 ? -2.939 4.751 -4.425 1.00 94.62 91 SER A CA 1
ATOM 693 C C . SER A 1 91 ? -4.424 4.997 -4.670 1.00 94.62 91 SER A C 1
ATOM 695 O O . SER A 1 91 ? -5.055 4.271 -5.438 1.00 94.62 91 SER A O 1
ATOM 697 N N . GLN A 1 92 ? -4.983 6.020 -4.026 1.00 90.50 92 GLN A N 1
ATOM 698 C CA . GLN A 1 92 ? -6.361 6.472 -4.269 1.00 90.50 92 GLN A CA 1
ATOM 699 C C . GLN A 1 92 ? -6.466 7.431 -5.466 1.00 90.50 92 GLN A C 1
ATOM 701 O O . GLN A 1 92 ? -7.551 7.697 -5.982 1.00 90.50 92 GLN A O 1
ATOM 706 N N . ASN A 1 93 ? -5.327 7.939 -5.937 1.00 87.69 93 ASN A N 1
ATOM 707 C CA . ASN A 1 93 ? -5.246 8.830 -7.084 1.00 87.69 93 ASN A CA 1
ATOM 708 C C . ASN A 1 93 ? -4.959 8.031 -8.357 1.00 87.69 93 ASN A C 1
ATOM 710 O O . ASN A 1 93 ? -4.279 7.009 -8.330 1.00 87.69 93 ASN A O 1
ATOM 714 N N . ASN A 1 94 ? -5.415 8.527 -9.506 1.00 86.44 94 ASN A N 1
ATOM 715 C CA . ASN A 1 94 ? -5.142 7.897 -10.801 1.00 86.44 94 ASN A CA 1
ATOM 716 C C . ASN A 1 94 ? -3.710 8.205 -11.297 1.00 86.44 94 ASN A C 1
ATOM 718 O O . ASN A 1 94 ? -3.525 8.840 -12.336 1.00 86.44 94 ASN A O 1
ATOM 722 N N . ILE A 1 95 ? -2.704 7.810 -10.512 1.00 92.56 95 ILE A N 1
ATOM 723 C CA . ILE A 1 95 ? -1.272 7.990 -10.777 1.00 92.56 95 ILE A CA 1
ATOM 724 C C . ILE A 1 95 ? -0.681 6.627 -11.171 1.00 92.56 95 ILE A C 1
ATOM 726 O O . ILE A 1 95 ? -0.991 5.625 -10.521 1.00 92.56 95 ILE A O 1
ATOM 730 N N . PRO A 1 96 ? 0.169 6.545 -12.213 1.00 92.81 96 PRO A N 1
ATOM 731 C CA . PRO A 1 96 ? 0.874 5.310 -12.533 1.00 92.81 96 PRO A CA 1
ATOM 732 C C . PRO A 1 96 ? 1.667 4.790 -11.329 1.00 92.81 96 PRO A C 1
ATOM 734 O O . PRO A 1 96 ? 2.382 5.542 -10.675 1.00 92.81 96 PRO A O 1
ATOM 737 N N . VAL A 1 97 ? 1.579 3.489 -11.051 1.00 94.56 97 VAL A N 1
ATOM 738 C CA . VAL A 1 97 ? 2.148 2.897 -9.825 1.00 94.56 97 VAL A CA 1
ATOM 739 C C . VAL A 1 97 ? 3.669 3.091 -9.683 1.00 94.56 97 VAL A C 1
ATOM 741 O O . VAL A 1 97 ? 4.172 3.176 -8.564 1.00 94.56 97 VAL A O 1
ATOM 744 N N . HIS A 1 98 ? 4.388 3.206 -10.805 1.00 94.50 98 HIS A N 1
ATOM 745 C CA . HIS A 1 98 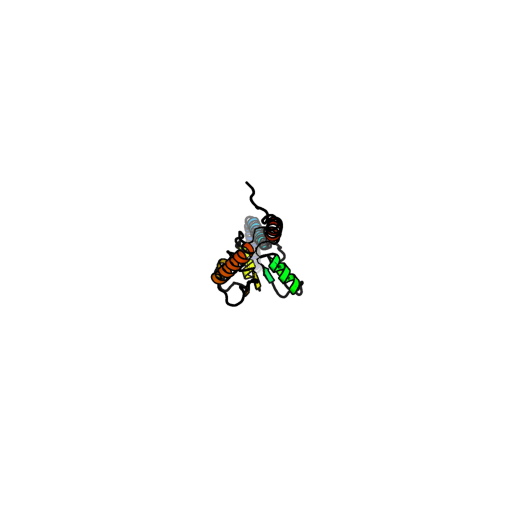? 5.834 3.444 -10.831 1.00 94.50 98 HIS A CA 1
ATOM 746 C C . HIS A 1 98 ? 6.215 4.903 -10.535 1.00 94.50 98 HIS A C 1
ATOM 748 O O . HIS A 1 98 ? 7.334 5.149 -10.095 1.00 94.50 98 HIS A O 1
ATOM 754 N N . ASP A 1 99 ? 5.290 5.848 -10.731 1.00 93.88 99 ASP A N 1
ATOM 755 C CA . ASP A 1 99 ? 5.466 7.277 -10.427 1.00 93.88 99 ASP A CA 1
ATOM 756 C C . ASP A 1 99 ? 4.839 7.670 -9.080 1.00 93.88 99 ASP A C 1
ATOM 758 O O . ASP A 1 99 ? 5.022 8.785 -8.586 1.00 93.88 99 ASP A O 1
ATOM 762 N N . TYR A 1 100 ? 4.056 6.769 -8.488 1.00 96.19 100 TYR A N 1
ATOM 763 C CA . TYR A 1 100 ? 3.380 7.003 -7.226 1.00 96.19 100 TYR A CA 1
ATOM 764 C C . TYR A 1 100 ? 4.376 7.161 -6.071 1.00 96.19 100 TYR A C 1
ATOM 766 O O . TYR A 1 100 ? 5.397 6.482 -5.995 1.00 96.19 100 TYR A O 1
ATOM 774 N N . THR A 1 101 ? 4.056 8.064 -5.146 1.00 95.19 101 THR A N 1
ATOM 775 C CA . THR A 1 101 ? 4.780 8.250 -3.886 1.00 95.19 101 THR A CA 1
ATOM 776 C C . THR A 1 101 ? 3.750 8.272 -2.757 1.00 95.19 101 THR A C 1
ATOM 778 O O . THR A 1 101 ? 2.856 9.120 -2.814 1.00 95.19 101 THR A O 1
ATOM 781 N N . PRO A 1 102 ? 3.853 7.382 -1.752 1.00 95.75 102 PRO A N 1
ATOM 782 C CA . PRO A 1 102 ? 2.927 7.355 -0.623 1.00 95.75 102 PRO A CA 1
ATOM 783 C C . PRO A 1 102 ? 2.887 8.684 0.136 1.00 95.75 102 PRO A C 1
ATOM 785 O O . PRO A 1 102 ? 3.932 9.230 0.506 1.00 95.75 102 PRO A O 1
ATOM 788 N N . ALA A 1 103 ? 1.685 9.197 0.391 1.00 95.31 103 ALA A N 1
ATOM 789 C CA . ALA A 1 103 ? 1.481 10.273 1.348 1.00 95.31 103 ALA A CA 1
ATOM 790 C C . ALA A 1 103 ? 1.482 9.717 2.779 1.00 95.31 103 ALA A C 1
ATOM 792 O O . ALA A 1 103 ? 1.406 8.511 3.010 1.00 95.31 103 ALA A O 1
ATOM 793 N N . LEU A 1 104 ? 1.548 10.611 3.770 1.00 94.50 104 LEU A N 1
ATOM 794 C CA . LEU A 1 104 ? 1.516 10.209 5.179 1.00 94.50 104 LEU A CA 1
ATOM 795 C C . LEU A 1 104 ? 0.238 9.431 5.530 1.00 94.50 104 LEU A C 1
ATOM 797 O O . LEU A 1 104 ? 0.295 8.477 6.293 1.00 94.50 104 LEU A O 1
ATOM 801 N N . GLU A 1 105 ? -0.893 9.827 4.953 1.00 94.12 105 GLU A N 1
ATOM 802 C CA . GLU A 1 105 ? -2.177 9.146 5.124 1.00 94.12 105 GLU A CA 1
ATOM 803 C C . GLU A 1 105 ? -2.146 7.707 4.595 1.00 94.12 105 GLU A C 1
ATOM 805 O O . GLU A 1 105 ? -2.608 6.793 5.273 1.00 94.12 105 GLU A O 1
ATOM 810 N N . ASP A 1 106 ? -1.510 7.479 3.443 1.00 95.81 106 ASP A N 1
ATOM 811 C CA . ASP A 1 106 ? -1.359 6.134 2.882 1.00 95.81 106 ASP A CA 1
ATOM 812 C C . ASP A 1 106 ? -0.464 5.252 3.756 1.00 95.81 106 ASP A C 1
ATOM 814 O O . ASP A 1 106 ? -0.708 4.057 3.881 1.00 95.81 106 ASP A O 1
ATOM 818 N N . ILE A 1 107 ? 0.563 5.836 4.383 1.00 96.50 107 ILE A N 1
ATOM 819 C CA . ILE A 1 107 ? 1.443 5.126 5.321 1.00 96.50 107 ILE A CA 1
ATOM 820 C C . ILE A 1 107 ? 0.673 4.714 6.581 1.00 96.50 107 ILE A C 1
ATOM 822 O O . ILE A 1 107 ? 0.862 3.600 7.059 1.00 96.50 107 ILE A O 1
ATOM 826 N N . VAL A 1 108 ? -0.199 5.585 7.102 1.00 95.75 108 VAL A N 1
ATOM 827 C CA . VAL A 1 108 ? -1.056 5.262 8.256 1.00 95.75 108 VAL A CA 1
ATOM 828 C C . VAL A 1 108 ? -2.012 4.125 7.901 1.00 95.75 108 VAL A C 1
ATOM 830 O O . VAL A 1 108 ? -2.006 3.105 8.581 1.00 95.75 108 VAL A O 1
ATOM 833 N N . ARG A 1 109 ? -2.738 4.241 6.781 1.00 95.94 109 ARG A N 1
ATOM 834 C CA . ARG A 1 109 ? -3.633 3.178 6.290 1.00 95.94 109 ARG A CA 1
ATOM 835 C C . ARG A 1 109 ? -2.898 1.852 6.086 1.00 95.94 109 ARG A C 1
ATOM 837 O O . ARG A 1 109 ? -3.414 0.801 6.446 1.00 95.94 109 ARG A O 1
ATOM 844 N N . LEU A 1 110 ? -1.677 1.901 5.546 1.00 97.50 110 LEU A N 1
ATOM 845 C CA . LEU A 1 110 ? -0.840 0.716 5.360 1.00 97.50 110 LEU A CA 1
ATOM 846 C C . LEU A 1 110 ? -0.419 0.075 6.685 1.00 97.50 110 LEU A C 1
ATOM 848 O O . LEU A 1 110 ? -0.378 -1.150 6.760 1.00 97.50 110 LEU A O 1
ATOM 852 N N . GLY A 1 111 ? -0.117 0.875 7.709 1.00 96.81 111 GLY A N 1
ATOM 853 C CA . GLY A 1 111 ? 0.209 0.378 9.048 1.00 96.81 111 GLY A CA 1
ATOM 854 C C . GLY A 1 111 ? -0.978 -0.269 9.769 1.00 96.81 111 GLY A C 1
ATOM 855 O O . GLY A 1 111 ? -0.780 -1.181 10.567 1.00 96.81 111 GLY A O 1
ATOM 856 N N . ASP A 1 112 ? -2.203 0.157 9.455 1.00 95.50 112 ASP A N 1
ATOM 857 C CA . ASP A 1 112 ? -3.436 -0.407 10.021 1.00 95.50 112 ASP A CA 1
ATOM 858 C C . ASP A 1 112 ? -3.951 -1.646 9.255 1.00 95.50 112 ASP A C 1
ATOM 860 O O . ASP A 1 112 ? -4.885 -2.313 9.703 1.00 95.50 112 ASP A O 1
ATOM 864 N N . ALA A 1 113 ? -3.362 -1.976 8.101 1.00 97.31 113 ALA A N 1
ATOM 865 C CA . ALA A 1 113 ? -3.761 -3.128 7.297 1.00 97.31 113 ALA A CA 1
ATOM 866 C C . ALA A 1 113 ? -3.280 -4.463 7.897 1.00 97.31 113 ALA A C 1
ATOM 868 O O . ALA A 1 113 ? -2.229 -4.550 8.526 1.00 97.31 113 ALA A O 1
ATOM 869 N N . ASP A 1 114 ? -3.999 -5.554 7.622 1.00 97.19 114 ASP A N 1
ATOM 870 C CA . ASP A 1 114 ? -3.580 -6.898 8.045 1.00 97.19 114 ASP A CA 1
ATOM 871 C C . ASP A 1 114 ? -2.589 -7.531 7.054 1.00 97.19 114 ASP A C 1
ATOM 873 O O . ASP A 1 114 ? -1.710 -8.314 7.429 1.00 97.19 114 ASP A O 1
ATOM 877 N N . LEU A 1 115 ? -2.747 -7.211 5.766 1.00 97.50 115 LEU A N 1
ATOM 878 C CA . LEU A 1 115 ? -1.949 -7.761 4.674 1.00 97.50 115 LEU A CA 1
ATOM 879 C C . LEU A 1 115 ? -1.747 -6.729 3.565 1.00 97.50 115 LEU A C 1
ATOM 881 O O . LEU A 1 115 ? -2.700 -6.109 3.100 1.00 97.50 115 LEU A O 1
ATOM 885 N N . PHE A 1 116 ? -0.520 -6.626 3.064 1.00 98.19 116 PHE A N 1
ATOM 886 C CA . PHE A 1 116 ? -0.175 -5.843 1.886 1.00 9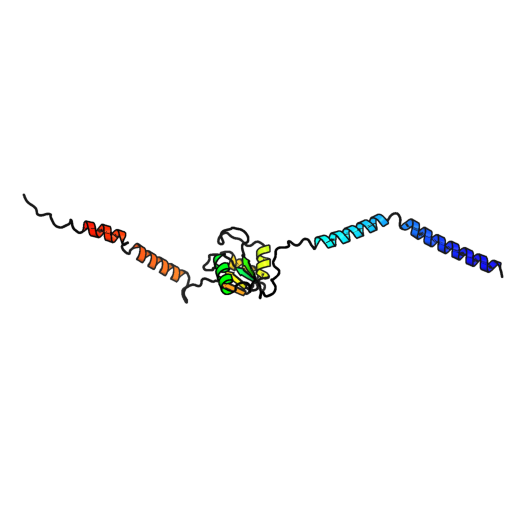8.19 116 PHE A CA 1
ATOM 887 C C . PHE A 1 116 ? 0.303 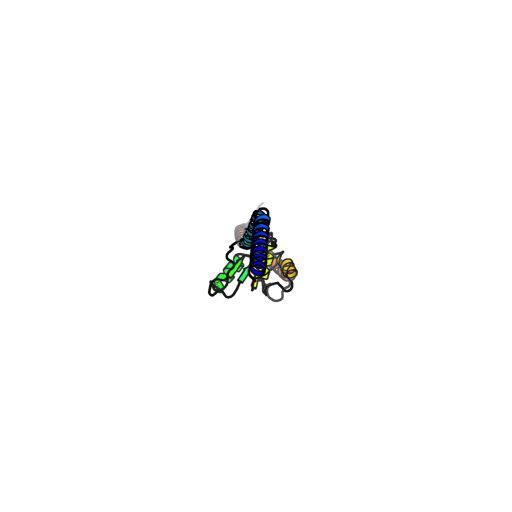-6.735 0.734 1.00 98.19 116 PHE A C 1
ATOM 889 O O . PHE A 1 116 ? 1.290 -7.463 0.849 1.00 98.19 116 PHE A O 1
ATOM 896 N N . LEU A 1 117 ? -0.382 -6.670 -0.407 1.00 98.00 117 LEU A N 1
ATOM 897 C CA . LEU A 1 117 ? -0.012 -7.401 -1.617 1.00 98.00 117 LEU A CA 1
ATOM 898 C C . LEU A 1 117 ? 0.373 -6.438 -2.735 1.00 98.00 117 LEU A C 1
ATOM 900 O O . LEU A 1 117 ? -0.397 -5.561 -3.125 1.00 98.00 117 LEU A O 1
ATOM 904 N N . TYR A 1 118 ? 1.554 -6.634 -3.308 1.00 96.88 118 TYR A N 1
ATOM 905 C CA . TYR A 1 118 ? 2.056 -5.787 -4.386 1.00 96.88 118 TYR A CA 1
ATOM 906 C C . TYR A 1 118 ? 2.549 -6.608 -5.570 1.00 96.88 118 TYR A C 1
ATOM 908 O O . TYR A 1 118 ? 2.705 -7.824 -5.480 1.00 96.88 118 TYR A O 1
ATOM 916 N N . HIS A 1 119 ? 2.746 -5.966 -6.719 1.00 95.12 119 HIS A N 1
ATOM 917 C CA . HIS A 1 119 ? 3.167 -6.649 -7.932 1.00 95.12 119 HIS A CA 1
ATOM 918 C C . HIS A 1 119 ? 4.564 -7.248 -7.762 1.00 95.12 119 HIS A C 1
ATOM 920 O O . HIS A 1 119 ? 4.750 -8.448 -7.973 1.00 95.12 119 HIS A O 1
ATOM 926 N N . GLY A 1 120 ? 5.531 -6.422 -7.357 1.00 91.12 120 GLY A N 1
ATOM 927 C CA . GLY A 1 120 ? 6.934 -6.804 -7.247 1.00 91.12 120 GLY A CA 1
ATOM 928 C C . GLY A 1 120 ? 7.683 -6.705 -8.576 1.00 91.12 120 GLY A C 1
ATOM 929 O O . GLY A 1 120 ? 7.218 -6.069 -9.525 1.00 91.12 120 GLY A O 1
ATOM 930 N N . LEU A 1 121 ? 8.872 -7.319 -8.636 1.00 88.06 121 LEU A N 1
ATOM 931 C CA . LEU A 1 121 ? 9.833 -7.192 -9.750 1.00 88.06 121 LEU A CA 1
ATOM 932 C C . LEU A 1 121 ? 10.217 -5.731 -10.069 1.00 88.06 121 LEU A C 1
ATOM 934 O O . LEU A 1 121 ? 10.488 -5.390 -11.216 1.00 88.06 121 LEU A O 1
ATOM 938 N N . GLY A 1 122 ? 10.227 -4.865 -9.052 1.00 89.06 122 GLY A N 1
ATOM 939 C CA . GLY A 1 122 ? 10.617 -3.459 -9.187 1.00 89.06 122 GLY A CA 1
ATOM 940 C C . GLY A 1 122 ? 9.562 -2.540 -9.808 1.00 89.06 122 GLY A C 1
ATOM 941 O O . GLY A 1 122 ? 9.886 -1.396 -10.114 1.00 89.06 122 GLY A O 1
ATOM 942 N N . LEU A 1 123 ? 8.314 -2.997 -9.992 1.00 93.25 123 LEU A N 1
ATOM 943 C CA . LEU A 1 123 ? 7.241 -2.143 -10.516 1.00 93.25 123 LEU A CA 1
ATOM 944 C C . LEU A 1 123 ? 6.912 -0.976 -9.566 1.00 93.25 123 LEU A C 1
ATOM 946 O O . LEU A 1 123 ? 6.613 0.125 -10.026 1.00 93.25 123 LEU A O 1
ATOM 950 N N . GLU A 1 124 ? 6.968 -1.215 -8.254 1.00 96.00 124 GLU A N 1
ATOM 951 C CA . GLU A 1 124 ? 6.693 -0.227 -7.211 1.00 96.00 124 GLU A CA 1
ATOM 952 C C . GLU A 1 124 ? 7.980 0.193 -6.477 1.00 96.00 124 GLU A C 1
ATOM 954 O O . GLU A 1 124 ? 8.308 -0.374 -5.432 1.00 96.00 124 GLU A O 1
ATOM 959 N N . PRO A 1 125 ? 8.727 1.195 -6.978 1.00 95.25 125 PRO A N 1
ATOM 960 C CA . PRO A 1 125 ? 10.042 1.556 -6.431 1.00 95.25 125 PRO A CA 1
ATOM 961 C C . PRO A 1 125 ? 9.992 2.114 -4.999 1.00 95.25 125 PRO A C 1
ATOM 963 O O . PRO A 1 125 ? 11.017 2.210 -4.332 1.00 95.25 125 PRO A O 1
ATOM 966 N N . TRP A 1 126 ? 8.809 2.501 -4.524 1.00 96.00 126 TRP A N 1
ATOM 967 C CA . TRP A 1 126 ? 8.581 3.078 -3.202 1.00 96.00 126 TRP A CA 1
ATOM 968 C C . TRP A 1 126 ? 8.360 2.025 -2.104 1.00 96.00 126 TRP A C 1
ATOM 970 O O . TRP A 1 126 ? 8.511 2.363 -0.926 1.00 96.00 126 TRP A O 1
ATOM 980 N N . VAL A 1 127 ? 8.019 0.775 -2.452 1.00 96.88 127 VAL A N 1
ATOM 981 C CA . VAL A 1 127 ? 7.570 -0.246 -1.483 1.00 96.88 127 VAL A CA 1
ATOM 982 C C . VAL A 1 127 ? 8.629 -0.535 -0.426 1.00 96.88 127 VAL A C 1
ATOM 984 O O . VAL A 1 127 ? 8.328 -0.413 0.759 1.00 96.88 127 VAL A O 1
ATOM 987 N N . ASP A 1 128 ? 9.865 -0.830 -0.834 1.00 95.44 128 ASP A N 1
ATOM 988 C CA . ASP A 1 128 ? 10.932 -1.212 0.100 1.00 95.44 128 ASP A CA 1
ATOM 989 C C . ASP A 1 128 ? 11.186 -0.105 1.131 1.00 95.44 128 ASP A C 1
ATOM 991 O O . ASP A 1 128 ? 11.121 -0.341 2.334 1.00 95.44 128 ASP A O 1
ATOM 995 N N . SER A 1 129 ? 11.348 1.139 0.669 1.00 96.44 129 SER A N 1
ATOM 996 C CA . SER A 1 129 ? 11.558 2.290 1.558 1.00 96.44 129 SER A CA 1
ATOM 997 C C . SER A 1 129 ? 10.368 2.579 2.481 1.00 96.44 129 SER A C 1
ATOM 999 O O . SER A 1 129 ? 10.553 3.045 3.604 1.00 96.44 129 SER A O 1
ATOM 1001 N N . THR A 1 130 ? 9.145 2.290 2.026 1.00 97.31 130 THR A N 1
ATOM 1002 C CA . THR A 1 130 ? 7.918 2.503 2.807 1.00 97.31 130 THR A CA 1
ATOM 1003 C C . THR A 1 130 ? 7.807 1.466 3.921 1.00 97.31 130 THR A C 1
ATOM 1005 O O . THR A 1 130 ? 7.578 1.825 5.075 1.00 97.31 130 THR A O 1
ATOM 1008 N N . LEU A 1 131 ? 8.026 0.188 3.596 1.00 97.31 131 LEU A N 1
ATOM 1009 C CA . LEU A 1 131 ? 8.005 -0.909 4.565 1.00 97.31 131 LEU A CA 1
ATOM 1010 C C . LEU A 1 131 ? 9.155 -0.789 5.578 1.00 97.31 131 LEU A C 1
ATOM 1012 O O . LEU A 1 131 ? 8.941 -0.987 6.772 1.00 97.31 131 LEU A O 1
ATOM 1016 N N . GLU A 1 132 ? 10.355 -0.396 5.136 1.00 96.88 132 GLU A N 1
ATOM 1017 C CA . GLU A 1 132 ? 11.475 -0.086 6.034 1.00 96.88 132 GLU A CA 1
ATOM 1018 C C . GLU A 1 132 ? 11.151 1.075 6.983 1.00 96.88 132 GLU A C 1
ATOM 1020 O O . GLU A 1 132 ? 11.499 1.021 8.164 1.00 96.88 132 GLU A O 1
ATOM 1025 N N . GLY A 1 133 ? 10.464 2.108 6.485 1.00 96.44 133 GLY A N 1
ATOM 1026 C CA . GLY A 1 133 ? 10.025 3.252 7.283 1.00 96.44 133 GLY A CA 1
ATOM 1027 C C . GLY A 1 133 ? 9.011 2.890 8.372 1.00 96.44 133 GLY A C 1
ATOM 1028 O O . GLY A 1 133 ? 9.058 3.477 9.453 1.00 96.44 133 GLY A O 1
ATOM 1029 N N . LEU A 1 134 ? 8.132 1.917 8.109 1.00 96.62 134 LEU A N 1
ATOM 1030 C CA . LEU A 1 134 ? 7.157 1.393 9.076 1.00 96.62 134 LEU A CA 1
ATOM 1031 C C . LEU A 1 134 ? 7.795 0.469 10.128 1.00 96.62 134 LEU A C 1
ATOM 1033 O O . LEU A 1 134 ? 7.341 0.412 11.269 1.00 96.62 134 LEU A O 1
ATOM 1037 N N . GLY A 1 135 ? 8.868 -0.247 9.785 1.00 96.06 135 GLY A N 1
ATOM 1038 C CA . GLY A 1 135 ? 9.597 -1.087 10.736 1.00 96.06 135 GLY A CA 1
ATOM 1039 C C . GLY A 1 135 ? 8.723 -2.190 11.345 1.00 96.06 135 GLY A C 1
ATOM 1040 O O . GLY A 1 135 ? 8.278 -3.090 10.639 1.00 96.06 135 GLY A O 1
ATOM 1041 N N . SER A 1 136 ? 8.508 -2.156 12.667 1.00 95.19 136 SER A N 1
ATOM 1042 C CA . SER A 1 136 ? 7.656 -3.136 13.365 1.00 95.19 136 SER A CA 1
ATOM 1043 C C . SER A 1 136 ? 6.171 -2.993 13.057 1.00 95.19 136 SER A C 1
ATOM 1045 O O . SER A 1 136 ? 5.424 -3.936 13.301 1.00 95.19 136 SER A O 1
ATOM 1047 N N . ASP A 1 137 ? 5.772 -1.830 12.553 1.00 95.50 137 ASP A N 1
ATOM 1048 C CA . ASP A 1 137 ? 4.379 -1.489 12.279 1.00 95.50 137 ASP A CA 1
ATOM 1049 C C . ASP A 1 137 ? 4.009 -1.836 10.827 1.00 95.50 137 ASP A C 1
ATOM 1051 O O . ASP A 1 137 ? 2.897 -1.582 10.382 1.00 95.50 137 ASP A O 1
ATOM 1055 N N . ALA A 1 138 ? 4.945 -2.414 10.062 1.00 97.31 138 ALA A N 1
ATOM 1056 C CA . ALA A 1 138 ? 4.663 -2.905 8.723 1.00 97.31 138 ALA A CA 1
ATOM 1057 C C . ALA A 1 138 ? 3.728 -4.128 8.797 1.00 97.31 138 ALA A C 1
ATOM 1059 O O . ALA A 1 138 ? 3.995 -5.052 9.578 1.00 97.31 138 ALA A O 1
ATOM 1060 N N . PRO A 1 139 ? 2.677 -4.188 7.960 1.00 97.62 139 PRO A N 1
ATOM 1061 C CA . PRO A 1 139 ? 1.780 -5.335 7.923 1.00 97.62 139 PRO A CA 1
ATOM 1062 C C . PRO A 1 139 ? 2.509 -6.572 7.391 1.00 97.62 139 PRO A C 1
ATOM 1064 O O . PRO A 1 139 ? 3.612 -6.488 6.841 1.00 97.62 139 PRO A O 1
ATOM 1067 N N . ALA A 1 140 ? 1.874 -7.743 7.474 1.00 97.75 140 ALA A N 1
ATOM 1068 C CA . ALA A 1 140 ? 2.337 -8.870 6.672 1.00 97.75 140 ALA A CA 1
ATOM 1069 C C . ALA A 1 140 ? 2.315 -8.460 5.190 1.00 97.75 140 ALA A C 1
ATOM 1071 O O . ALA A 1 140 ? 1.359 -7.831 4.744 1.00 97.75 140 ALA A O 1
ATOM 1072 N N . TYR A 1 141 ? 3.345 -8.794 4.412 1.00 96.94 141 TYR A N 1
ATOM 1073 C CA . TYR A 1 141 ? 3.399 -8.401 3.004 1.00 96.94 141 TYR A CA 1
ATOM 1074 C C . TYR A 1 141 ? 3.944 -9.499 2.096 1.00 96.94 141 TYR A C 1
ATOM 1076 O O . TYR A 1 141 ? 4.739 -10.342 2.517 1.00 96.94 141 TYR A O 1
ATOM 1084 N N . ALA A 1 142 ? 3.519 -9.487 0.832 1.00 95.25 142 ALA A N 1
ATOM 1085 C CA . ALA A 1 142 ? 4.044 -10.374 -0.201 1.00 95.25 142 ALA A CA 1
ATOM 1086 C C . ALA A 1 142 ? 3.920 -9.767 -1.607 1.00 95.25 142 ALA A C 1
ATOM 1088 O O . ALA A 1 142 ? 2.960 -9.064 -1.924 1.00 95.25 142 ALA A O 1
ATOM 1089 N N . MET A 1 143 ? 4.879 -10.100 -2.473 1.00 93.12 143 MET A N 1
ATOM 1090 C CA . MET A 1 143 ? 4.815 -9.814 -3.908 1.00 93.12 143 MET A CA 1
ATOM 1091 C C . MET A 1 143 ? 4.111 -10.943 -4.667 1.00 93.12 143 MET A C 1
ATOM 1093 O O . MET A 1 143 ? 4.363 -12.119 -4.397 1.00 93.12 143 MET A O 1
ATOM 1097 N N . VAL A 1 144 ? 3.255 -10.605 -5.635 1.00 90.44 144 VAL A N 1
ATOM 1098 C CA . VAL A 1 144 ? 2.510 -11.603 -6.424 1.00 90.44 144 VAL A CA 1
ATOM 1099 C C . VAL A 1 144 ? 3.304 -12.166 -7.601 1.00 90.44 144 VAL A C 1
ATOM 1101 O O . VAL A 1 144 ? 3.072 -13.306 -7.995 1.00 90.44 144 VAL A O 1
ATOM 1104 N N . HIS A 1 145 ? 4.245 -11.401 -8.161 1.00 85.75 145 HIS A N 1
ATOM 1105 C CA . HIS A 1 145 ? 5.183 -11.913 -9.154 1.00 85.75 145 HIS A CA 1
ATOM 1106 C C . HIS A 1 145 ? 6.491 -12.276 -8.477 1.00 85.75 145 HIS A C 1
ATOM 1108 O O . HIS A 1 145 ? 7.194 -11.414 -7.958 1.00 85.75 145 HIS A O 1
ATOM 1114 N N . THR A 1 146 ? 6.850 -13.551 -8.543 1.00 73.62 146 THR A N 1
ATOM 1115 C CA . THR A 1 146 ? 8.177 -14.036 -8.178 1.00 73.62 146 THR A CA 1
ATOM 1116 C C . THR A 1 146 ? 8.938 -14.414 -9.439 1.00 73.62 146 THR A C 1
ATOM 1118 O O . THR A 1 146 ? 8.351 -14.813 -10.449 1.00 73.62 146 THR A O 1
ATOM 1121 N N . MET A 1 147 ? 10.263 -14.271 -9.405 1.00 66.31 147 MET A N 1
ATOM 1122 C CA . MET A 1 147 ? 11.084 -14.856 -10.460 1.00 66.31 147 MET A CA 1
ATOM 1123 C C . MET A 1 147 ? 10.897 -16.380 -10.464 1.00 66.31 147 MET A C 1
ATOM 1125 O O . MET A 1 147 ? 10.681 -16.969 -9.397 1.00 66.31 147 MET A O 1
ATOM 1129 N N . PRO A 1 148 ? 10.988 -17.035 -11.636 1.00 68.50 148 PRO A N 1
ATOM 1130 C CA . PRO A 1 148 ? 11.074 -18.486 -11.703 1.00 68.50 148 PRO A CA 1
ATOM 1131 C C . PRO A 1 148 ? 12.126 -18.992 -10.709 1.00 68.50 148 PRO A C 1
ATOM 1133 O O . PRO A 1 148 ? 13.208 -18.420 -10.581 1.00 68.50 148 PRO A O 1
ATOM 1136 N N . THR A 1 149 ? 11.768 -20.020 -9.942 1.00 61.09 149 THR A N 1
ATOM 1137 C CA . THR A 1 149 ? 12.499 -20.432 -8.738 1.00 61.09 149 THR A CA 1
ATOM 1138 C C . THR A 1 149 ? 13.987 -20.662 -8.994 1.00 61.09 149 THR A C 1
ATOM 1140 O O . THR A 1 149 ? 14.343 -21.600 -9.704 1.00 61.09 149 THR A O 1
ATOM 1143 N N . GLY A 1 150 ? 14.828 -19.864 -8.328 1.00 61.69 150 GLY A N 1
ATOM 1144 C CA . GLY A 1 150 ? 16.283 -20.039 -8.258 1.00 61.69 150 GLY A CA 1
ATOM 1145 C C . GLY A 1 150 ? 17.103 -19.009 -9.034 1.00 61.69 150 GLY A C 1
ATOM 1146 O O . GLY A 1 150 ? 18.297 -18.901 -8.776 1.00 61.69 150 GLY A O 1
ATOM 1147 N N . GLU A 1 151 ? 16.479 -18.238 -9.923 1.00 62.47 151 GLU A N 1
ATOM 1148 C CA . GLU A 1 151 ? 17.180 -17.262 -10.760 1.00 62.47 151 GLU A CA 1
ATOM 1149 C C . GLU A 1 151 ? 17.348 -15.919 -10.036 1.00 62.47 151 GLU A C 1
ATOM 1151 O O . GLU A 1 151 ? 16.431 -15.444 -9.360 1.00 62.47 151 GLU A O 1
ATOM 1156 N N . ILE A 1 152 ? 18.518 -15.293 -10.182 1.00 65.69 152 ILE A N 1
ATOM 1157 C CA . ILE A 1 152 ? 18.734 -13.884 -9.820 1.00 65.69 152 ILE A CA 1
ATOM 1158 C C . ILE A 1 152 ? 18.353 -12.982 -11.005 1.00 65.69 152 ILE A C 1
ATOM 1160 O O . ILE A 1 152 ? 18.288 -13.433 -12.147 1.00 65.69 152 ILE A O 1
ATOM 1164 N N . SER A 1 153 ? 18.108 -11.691 -10.758 1.00 64.56 153 SER A N 1
ATOM 1165 C CA . SER A 1 153 ? 17.605 -10.753 -11.780 1.00 64.56 153 SER A CA 1
ATOM 1166 C C . SER A 1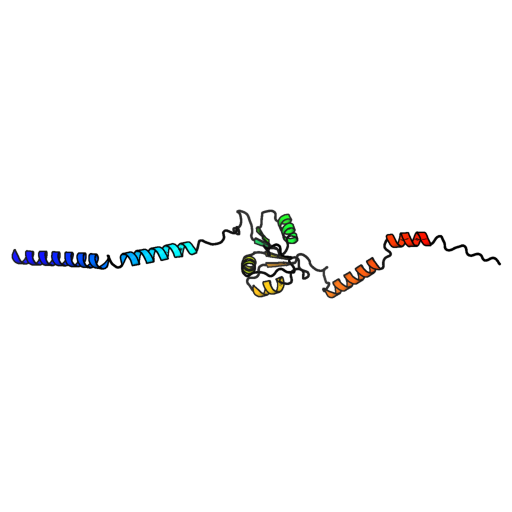 153 ? 18.454 -10.724 -13.055 1.00 64.56 153 SER A C 1
ATOM 1168 O O . SER A 1 153 ? 17.910 -10.708 -14.155 1.00 64.56 153 SER A O 1
ATOM 1170 N N . LEU A 1 154 ? 19.780 -10.788 -12.905 1.00 63.53 154 LEU A N 1
ATOM 1171 C CA . LEU A 1 154 ? 20.738 -10.791 -14.015 1.00 63.53 154 LEU A CA 1
ATOM 1172 C C . LEU A 1 154 ? 20.633 -12.043 -14.899 1.00 63.53 154 LEU A C 1
ATOM 1174 O O . LEU A 1 154 ? 20.780 -11.954 -16.122 1.00 63.53 154 LEU A O 1
ATOM 1178 N N . ASP A 1 155 ? 20.356 -13.200 -14.302 1.00 68.19 155 ASP A N 1
ATOM 1179 C CA . ASP A 1 155 ? 20.238 -14.458 -15.041 1.00 68.19 155 ASP A CA 1
ATOM 1180 C C . ASP A 1 155 ? 18.928 -14.480 -15.842 1.00 68.19 155 ASP A C 1
ATOM 1182 O O . ASP A 1 155 ? 18.905 -14.863 -17.016 1.00 68.19 155 ASP A O 1
ATOM 1186 N N . TYR A 1 156 ? 17.854 -13.930 -15.266 1.00 72.00 156 TYR A N 1
ATOM 1187 C CA . TYR A 1 156 ? 16.582 -13.759 -15.963 1.00 72.00 156 TYR A CA 1
ATOM 1188 C C . TYR A 1 156 ? 16.661 -12.740 -17.111 1.00 72.00 156 TYR A C 1
ATOM 1190 O O . TYR A 1 156 ? 16.140 -13.003 -18.196 1.00 72.00 156 TYR A O 1
ATOM 1198 N N . GLU A 1 157 ? 17.346 -11.607 -16.923 1.00 76.75 157 GLU A N 1
ATOM 1199 C CA . GLU A 1 157 ? 17.601 -10.643 -18.005 1.00 76.75 157 GLU A CA 1
ATOM 1200 C C . GLU A 1 157 ? 18.365 -11.291 -19.162 1.00 76.75 157 GLU A C 1
ATOM 1202 O O . GLU A 1 157 ? 17.987 -11.131 -20.323 1.00 76.75 157 GLU A O 1
ATOM 1207 N N . THR A 1 158 ? 19.393 -12.084 -18.855 1.00 81.69 158 THR A N 1
ATOM 1208 C CA . THR A 1 158 ? 20.183 -12.789 -19.872 1.00 81.69 158 THR A CA 1
ATOM 1209 C C . THR A 1 158 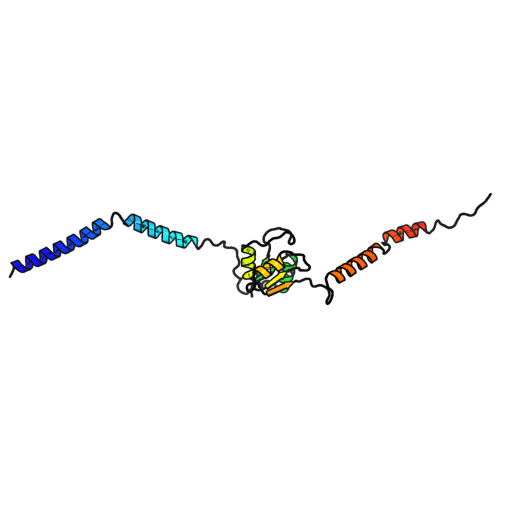? 19.325 -13.798 -20.635 1.00 81.69 158 THR A C 1
ATOM 1211 O O . THR A 1 158 ? 19.363 -13.823 -21.865 1.00 81.69 158 THR A O 1
ATOM 1214 N N . MET A 1 159 ? 18.481 -14.569 -19.941 1.00 81.50 159 MET A N 1
ATOM 1215 C CA . MET A 1 159 ? 17.518 -15.471 -20.584 1.00 81.50 159 MET A CA 1
ATOM 1216 C C . MET A 1 159 ? 16.499 -14.735 -21.462 1.00 81.50 159 MET A C 1
ATOM 1218 O O . MET A 1 159 ? 16.113 -15.243 -22.514 1.00 81.50 159 MET A O 1
ATOM 1222 N N . LEU A 1 160 ? 16.017 -13.565 -21.035 1.00 82.38 160 LEU A N 1
ATOM 1223 C CA . LEU A 1 160 ? 15.078 -12.761 -21.819 1.00 82.38 160 LEU A CA 1
ATOM 1224 C C . LEU A 1 160 ? 15.734 -12.207 -23.082 1.00 82.38 160 LEU A C 1
ATOM 1226 O O . LEU A 1 160 ? 15.122 -12.250 -24.147 1.00 82.38 160 LEU A O 1
ATOM 1230 N N . VAL A 1 161 ? 16.969 -11.714 -22.973 1.00 88.12 161 VAL A N 1
ATOM 1231 C CA . VAL A 1 161 ? 17.745 -11.223 -24.117 1.00 88.12 161 VAL A CA 1
ATOM 1232 C C . VAL A 1 161 ? 18.032 -12.357 -25.095 1.00 88.12 161 VAL A C 1
ATOM 1234 O O . VAL A 1 161 ? 17.840 -12.170 -26.291 1.00 88.12 161 VAL A O 1
ATOM 1237 N N . ASP A 1 162 ? 18.421 -13.534 -24.607 1.00 87.25 162 ASP A N 1
ATOM 1238 C CA . ASP A 1 162 ? 18.649 -14.726 -25.428 1.00 87.25 162 ASP A CA 1
ATOM 1239 C C . ASP A 1 162 ? 17.378 -15.139 -26.186 1.00 87.25 162 ASP A C 1
ATOM 1241 O O . ASP A 1 162 ? 17.370 -15.183 -27.414 1.00 87.25 162 ASP A O 1
ATOM 1245 N N . LYS A 1 163 ? 16.246 -15.281 -25.481 1.00 85.81 163 LYS A N 1
ATOM 1246 C CA . LYS A 1 163 ? 14.945 -15.588 -26.104 1.00 85.81 163 LYS A CA 1
ATOM 1247 C C . LYS A 1 163 ? 14.486 -14.531 -27.103 1.00 85.81 163 LYS A C 1
ATOM 1249 O O . LYS A 1 163 ? 13.869 -14.862 -28.116 1.00 85.81 163 LYS A O 1
ATOM 1254 N N . LEU A 1 164 ? 14.732 -13.256 -26.811 1.00 87.69 164 LEU A N 1
ATOM 1255 C CA . LEU A 1 164 ? 14.395 -12.165 -27.717 1.00 87.69 164 LEU A CA 1
ATOM 1256 C C . LEU A 1 164 ? 15.269 -12.222 -28.975 1.00 87.69 164 LEU A C 1
ATOM 1258 O O . LEU A 1 164 ? 14.744 -12.098 -30.079 1.00 87.69 164 LEU A O 1
ATOM 1262 N N . CYS A 1 165 ? 16.574 -12.456 -28.823 1.00 88.12 165 CYS A N 1
ATOM 1263 C CA . CYS A 1 165 ? 17.505 -12.655 -29.930 1.00 88.12 165 CYS A CA 1
ATOM 1264 C C . CYS A 1 165 ? 17.119 -13.869 -30.781 1.00 88.12 165 CYS A C 1
ATOM 1266 O O . CYS A 1 165 ? 17.096 -13.753 -32.003 1.00 88.12 165 CYS A O 1
ATOM 1268 N N . ASP A 1 166 ? 16.738 -14.990 -30.173 1.00 88.62 166 ASP A N 1
ATOM 1269 C CA . ASP A 1 166 ? 16.212 -16.165 -30.874 1.00 88.62 166 ASP A CA 1
ATOM 1270 C C . ASP A 1 166 ? 14.943 -15.825 -31.659 1.00 88.62 166 ASP A C 1
ATOM 1272 O O . ASP A 1 166 ? 14.832 -16.141 -32.842 1.00 88.62 166 ASP A O 1
ATOM 1276 N N . SER A 1 167 ? 13.996 -15.111 -31.045 1.00 85.94 167 SER A N 1
ATOM 1277 C CA . SER A 1 167 ? 12.758 -14.723 -31.723 1.00 85.94 167 SER A CA 1
ATOM 1278 C C . SER A 1 167 ? 13.002 -13.756 -32.885 1.00 85.94 167 SER A C 1
ATOM 1280 O O . SER A 1 167 ? 12.331 -13.871 -33.910 1.00 85.94 167 SER A O 1
ATOM 1282 N N . LEU A 1 168 ? 13.928 -12.806 -32.736 1.00 84.81 168 LEU A N 1
ATOM 1283 C CA . LEU A 1 168 ? 14.257 -11.806 -33.758 1.00 84.81 168 LEU A CA 1
ATOM 1284 C C . LEU A 1 168 ? 15.161 -12.360 -34.868 1.00 84.81 168 LEU A C 1
ATOM 1286 O O . LEU A 1 168 ? 15.095 -11.879 -35.998 1.00 84.81 168 LEU A O 1
ATOM 1290 N N . SER A 1 169 ? 16.008 -13.343 -34.555 1.00 83.69 169 SER A N 1
ATOM 1291 C CA . SER A 1 169 ? 16.883 -14.022 -35.520 1.00 83.69 169 SER A CA 1
ATOM 1292 C C . SER A 1 169 ? 16.194 -15.190 -36.223 1.00 83.69 169 SER A C 1
ATOM 1294 O O . SER A 1 169 ? 16.596 -15.559 -37.329 1.00 83.69 169 SER A O 1
ATOM 1296 N N . SER A 1 170 ? 15.127 -15.742 -35.633 1.00 75.75 170 SER A N 1
ATOM 1297 C CA . SER A 1 170 ? 14.261 -16.680 -36.330 1.00 75.75 170 SER A CA 1
ATOM 1298 C C . SER A 1 170 ? 13.631 -15.973 -37.534 1.00 75.75 170 SER A C 1
ATOM 1300 O O . SER A 1 170 ? 13.136 -14.847 -37.407 1.00 75.75 170 SER A O 1
ATOM 1302 N N . PRO A 1 171 ? 13.651 -16.583 -38.729 1.00 68.94 171 PRO A N 1
ATOM 1303 C CA . PRO A 1 171 ? 12.996 -15.986 -39.873 1.00 68.94 171 PRO A CA 1
ATOM 1304 C C . PRO A 1 171 ? 11.502 -15.889 -39.561 1.00 68.94 171 PRO A C 1
ATOM 1306 O O . PRO A 1 171 ? 10.808 -16.899 -39.443 1.00 68.94 171 PRO A O 1
ATOM 1309 N N . SER A 1 172 ? 11.008 -14.656 -39.418 1.00 62.41 172 SER A N 1
ATOM 1310 C CA . SER A 1 172 ? 9.575 -14.382 -39.357 1.00 62.41 172 SER A CA 1
ATOM 1311 C C . SER A 1 172 ? 8.888 -15.102 -40.520 1.00 62.41 172 SER A C 1
ATOM 1313 O O . SER A 1 172 ? 9.423 -15.133 -41.632 1.00 62.41 172 SER A O 1
ATOM 1315 N N . ALA A 1 173 ? 7.697 -15.663 -40.301 1.00 58.78 173 ALA A N 1
ATOM 1316 C CA . ALA A 1 173 ? 6.923 -16.314 -41.361 1.00 58.78 173 ALA A CA 1
ATOM 1317 C C . ALA A 1 173 ? 6.753 -15.405 -42.601 1.00 58.78 173 ALA A C 1
ATOM 1319 O O . ALA A 1 173 ? 6.693 -15.892 -43.728 1.00 58.78 173 ALA A O 1
ATOM 1320 N N . THR A 1 174 ? 6.775 -14.081 -42.409 1.00 57.75 174 THR A N 1
ATOM 1321 C CA . THR A 1 174 ? 6.765 -13.080 -43.483 1.00 57.75 174 THR A CA 1
ATOM 1322 C C . THR A 1 174 ? 8.052 -13.071 -44.319 1.00 57.75 174 THR A C 1
ATOM 1324 O O . THR A 1 174 ? 7.997 -12.856 -45.525 1.00 57.75 174 THR A O 1
ATOM 1327 N N . VAL A 1 175 ? 9.212 -13.327 -43.705 1.00 59.03 175 VAL A N 1
ATOM 1328 C CA . VAL A 1 175 ? 10.520 -13.412 -44.381 1.00 59.03 175 VAL A CA 1
ATOM 1329 C C . VAL A 1 175 ? 10.660 -14.737 -45.132 1.00 59.03 175 VAL A C 1
ATOM 1331 O O . VAL A 1 175 ? 11.170 -14.743 -46.248 1.00 59.03 175 VAL A O 1
ATOM 1334 N N . ILE A 1 176 ? 10.141 -15.842 -44.582 1.00 58.69 176 ILE A N 1
ATOM 1335 C CA . ILE A 1 176 ? 10.102 -17.132 -45.294 1.00 58.69 176 ILE A CA 1
ATOM 1336 C C . ILE A 1 176 ? 9.274 -17.017 -46.581 1.00 58.69 176 ILE A C 1
ATOM 1338 O O . ILE A 1 176 ? 9.680 -17.549 -47.610 1.00 58.69 176 ILE A O 1
ATOM 1342 N N . HIS A 1 177 ? 8.156 -16.284 -46.558 1.00 53.97 177 HIS A N 1
ATOM 1343 C CA . HIS A 1 177 ? 7.322 -16.120 -47.751 1.00 53.97 177 HIS A CA 1
ATOM 1344 C C . HIS A 1 177 ? 8.002 -15.273 -48.843 1.00 53.97 177 HIS A C 1
ATOM 1346 O O . HIS A 1 177 ? 7.955 -15.649 -50.008 1.00 53.97 177 HIS A O 1
ATOM 1352 N N . MET A 1 178 ? 8.719 -14.203 -48.472 1.00 55.59 178 MET A N 1
ATOM 1353 C CA . MET A 1 178 ? 9.481 -13.382 -49.431 1.00 55.59 178 MET A CA 1
ATOM 1354 C C . MET A 1 178 ? 10.726 -14.090 -49.992 1.00 55.59 178 MET A C 1
ATOM 1356 O O . MET A 1 178 ? 11.117 -13.840 -51.128 1.00 55.59 178 MET A O 1
ATOM 1360 N N . LEU A 1 179 ? 11.360 -14.977 -49.217 1.00 56.03 179 LEU A N 1
ATOM 1361 C CA . LEU A 1 179 ? 12.514 -15.755 -49.684 1.00 56.03 179 LEU A CA 1
ATOM 1362 C C . LEU A 1 179 ? 12.108 -16.946 -50.562 1.00 56.03 179 LEU A C 1
ATOM 1364 O O . LEU A 1 179 ? 12.878 -17.336 -51.436 1.00 56.03 179 LEU A O 1
ATOM 1368 N N . ALA A 1 180 ? 10.911 -17.502 -50.361 1.00 55.56 180 ALA A N 1
ATOM 1369 C CA . ALA A 1 180 ? 10.389 -18.579 -51.197 1.00 55.56 180 ALA A CA 1
ATOM 1370 C C . ALA A 1 180 ? 10.009 -18.099 -52.610 1.00 55.56 180 ALA A C 1
ATOM 1372 O O . ALA A 1 180 ? 10.225 -18.840 -53.561 1.00 55.56 180 ALA A O 1
ATOM 1373 N N . GLU A 1 181 ? 9.512 -16.865 -52.776 1.00 50.62 181 GLU A N 1
ATOM 1374 C CA . GLU A 1 181 ? 9.192 -16.323 -54.110 1.00 50.62 181 GLU A CA 1
ATOM 1375 C C . GLU A 1 181 ? 10.437 -16.020 -54.962 1.00 50.62 181 GLU A C 1
ATOM 1377 O O . GLU A 1 181 ? 10.373 -16.112 -56.181 1.00 50.62 181 GLU A O 1
ATOM 1382 N N . HIS A 1 182 ? 11.589 -15.714 -54.354 1.00 54.12 182 HIS A N 1
ATOM 1383 C CA . HIS A 1 182 ? 12.823 -15.396 -55.091 1.00 54.12 182 HIS A CA 1
ATOM 1384 C C . HIS A 1 182 ? 13.744 -16.593 -55.367 1.00 54.12 182 HIS A C 1
ATOM 1386 O O . HIS A 1 182 ? 14.774 -16.429 -56.021 1.00 54.12 182 HIS A O 1
ATOM 1392 N N . ALA A 1 183 ? 13.411 -17.786 -54.874 1.00 50.25 183 ALA A N 1
ATOM 1393 C CA . ALA A 1 183 ? 14.227 -18.977 -55.099 1.00 50.25 183 ALA A CA 1
ATOM 1394 C C . ALA A 1 183 ? 13.943 -19.673 -56.444 1.00 50.25 183 ALA A C 1
ATOM 1396 O O . ALA A 1 183 ? 14.735 -20.522 -56.844 1.00 50.25 183 ALA A O 1
ATOM 1397 N N . GLU A 1 184 ? 12.864 -19.318 -57.152 1.00 47.66 184 GLU A N 1
ATOM 1398 C CA . GLU A 1 184 ? 12.514 -19.962 -58.431 1.00 47.66 184 GLU A CA 1
ATOM 1399 C C . GLU A 1 184 ? 13.117 -19.276 -59.676 1.00 47.66 184 GLU A C 1
ATOM 1401 O O . GLU A 1 184 ? 13.096 -19.863 -60.752 1.00 47.66 184 GLU A O 1
ATOM 1406 N N . ASP A 1 185 ? 13.758 -18.106 -59.544 1.00 47.12 185 ASP A N 1
ATOM 1407 C CA . ASP A 1 185 ? 14.275 -17.332 -60.694 1.00 47.12 185 ASP A CA 1
ATOM 1408 C C . ASP A 1 185 ? 15.799 -17.468 -60.936 1.00 47.12 185 ASP A C 1
ATOM 1410 O O . ASP A 1 185 ? 16.388 -16.687 -61.686 1.00 47.12 185 ASP A O 1
ATOM 1414 N N . ALA A 1 186 ? 16.482 -18.429 -60.301 1.00 50.03 186 ALA A N 1
ATOM 1415 C CA . ALA A 1 186 ? 17.953 -18.513 -60.313 1.00 50.03 186 ALA A CA 1
ATOM 1416 C C . ALA A 1 186 ? 18.567 -19.637 -61.178 1.00 50.03 186 ALA A C 1
ATOM 1418 O O . ALA A 1 186 ? 19.751 -19.935 -61.017 1.00 50.03 186 ALA A O 1
ATOM 1419 N N . GLU A 1 187 ? 17.828 -20.232 -62.119 1.00 48.78 187 GLU A N 1
ATOM 1420 C CA . GLU A 1 187 ? 18.389 -21.178 -63.101 1.00 48.78 187 GLU A CA 1
ATOM 1421 C C . GLU A 1 187 ? 17.940 -20.876 -64.539 1.00 48.78 187 GLU A C 1
ATOM 1423 O O . GLU A 1 187 ? 17.198 -21.640 -65.136 1.00 48.78 187 GLU A O 1
ATOM 1428 N N . GLU A 1 188 ? 18.429 -19.789 -65.143 1.00 50.69 188 GLU A N 1
ATOM 1429 C CA . GLU A 1 188 ? 18.672 -19.772 -66.597 1.00 50.69 188 GLU A CA 1
ATOM 1430 C C . GLU A 1 188 ? 19.592 -18.606 -66.986 1.00 50.69 188 GLU A C 1
ATOM 1432 O O . GLU A 1 188 ? 19.164 -17.508 -67.333 1.00 50.69 188 GLU A O 1
ATOM 1437 N N . LEU A 1 189 ? 20.905 -18.838 -66.933 1.00 42.34 189 LEU A N 1
ATOM 1438 C CA . LEU A 1 189 ? 21.859 -18.018 -67.679 1.00 42.34 189 LEU A CA 1
ATOM 1439 C C . LEU A 1 189 ? 22.768 -18.945 -68.486 1.00 42.34 189 LEU A C 1
ATOM 1441 O O . LEU A 1 189 ? 23.951 -19.123 -68.199 1.00 42.34 189 LEU A O 1
ATOM 1445 N N . HIS A 1 190 ? 22.161 -19.588 -69.484 1.00 46.66 190 HIS A N 1
ATOM 1446 C CA . HIS A 1 190 ? 22.890 -20.174 -70.598 1.00 46.66 190 HIS A CA 1
ATOM 1447 C C . HIS A 1 190 ? 23.370 -19.042 -71.507 1.00 46.66 190 HIS A C 1
ATOM 1449 O O . HIS A 1 190 ? 22.588 -18.198 -71.940 1.00 46.66 190 HIS A O 1
ATOM 1455 N N . GLY A 1 191 ? 24.684 -19.000 -71.723 1.00 54.47 191 GLY A N 1
ATOM 1456 C CA . GLY A 1 191 ? 25.304 -18.098 -72.680 1.00 54.47 191 GLY A CA 1
ATOM 1457 C C . GLY A 1 191 ? 25.022 -18.521 -74.115 1.00 54.47 191 GLY A C 1
ATOM 1458 O O . GLY A 1 191 ? 24.885 -19.710 -74.373 1.00 54.47 191 GLY A O 1
ATOM 1459 N N . ASP A 1 192 ? 25.010 -17.536 -75.006 1.00 48.72 192 ASP A N 1
ATOM 1460 C CA . ASP A 1 192 ? 25.335 -17.679 -76.421 1.00 48.72 192 ASP A CA 1
ATOM 1461 C C . ASP A 1 192 ? 25.909 -16.340 -76.932 1.00 48.72 192 ASP A C 1
ATOM 1463 O O . ASP A 1 192 ? 25.368 -15.271 -76.637 1.00 48.72 192 ASP A O 1
ATOM 1467 N N . ASP A 1 193 ? 27.017 -16.490 -77.670 1.00 44.38 193 ASP A N 1
ATOM 1468 C CA . ASP A 1 193 ? 27.749 -15.592 -78.590 1.00 44.38 193 ASP A CA 1
ATOM 1469 C C . ASP A 1 193 ? 28.482 -14.323 -78.092 1.00 44.38 193 ASP A C 1
ATOM 1471 O O . ASP A 1 193 ? 27.868 -13.254 -77.873 1.00 44.38 193 ASP A O 1
#

Foldseek 3Di:
DVVVVVVVVVVVVVVVVVVVVVVVVVCPPCVVVVVVVVVVVVVVVVVVVPDPPDPPDQDDQAPWEEEEADPVVQVVCCVVCPSNHHYHYLDPDPDQQCPDDGDPVSLVVQLRGQEYEYADPCSRVRVVVSQVVCPVSGHHYDHPDDDDPPDDPVRVVVVVVVVVCVVVVPQDPVNVVVVVVPPVPPPDDDDDD

Secondary structure (DSSP, 8-state):
-HHHHHHHHHHHHHHHHHHHHHHHHHHHHHHHHHHHHHHHHHHHHHTTS-------SPPTT---EEEESSHHHHHHHHHHHGGGSEEEES--SS--TTT----HHHHHHHHH-SEEEE--TTS-TTHHHHHHHHGGGPPEEEES--PSTT--HHHHHHHHHHHHHHHHHS--HHHHHHHHHTSSS-S------

Radius of gyration: 41.23 Å; chains: 1; bounding box: 64×64×158 Å

pLDDT: mean 78.22, std 18.19, range [42.34, 98.19]